Protein AF-A0A8T3QBZ1-F1 (afdb_monomer)

Mean predicted aligned error: 12.85 Å

Sequence (225 aa):
MLVAIVLGLAVVKPWRSASEGQGAGGGGQPTSGLGAAAPIVDPAVPGASRGIDAARELVAAFCLEPSGWRLYATERWSDREVRSWTSIRPIESADGPGDPRIPRFSAASQAVLTLGYCAPIDGVDRPPGATSITIYRRRENAPVTPAADRSWEEIEPERVRPTAGSSPLGGAWAPPAIDPDPARPSVAGSWASGTYVFRIQGVGRESAGFSRWFGVSVEVAPLAP

pLDDT: mean 80.43, std 17.98, range [42.97, 98.62]

Nearest PDB structures (foldseek):
  5n1t-assembly1_M  TM=4.766E-01  e=2.037E-02  Thioalkalivibrio paradoxus ARh 1
  7tyj-assembly1_B  TM=3.654E-01  e=7.321E-01  Homo sapiens
  8kem-assembly1_B  TM=3.991E-01  e=7.972E+00  Bacillus amyloliquefaciens

Foldseek 3Di:
DPPPPVVPPDPPPDPPDDDDDDDDDDDDDDDDDDDDDDPPPDPPDPDPVVVLVVLCVQCCVVCPDDAAKWKWWWAAAPNDTDIDTHHDDFDFDAPAQPGPPAAEDEDEHQFTQKIKIFHGSDDPRQADQAKDKWKKFAAPPDDPDPVPPVRIDTDDFAWPPPPPDDRLRMTMGWAHQDDPDPVFDHDRSGDTFGKMKMWMFGDDDVGRSGITIHMYGYHNDHPDD

Solvent-accessible surface area (backbone atoms only — not comparable to full-atom values): 13864 Å² total; per-residue (Å²): 144,81,77,78,74,79,77,73,78,84,79,86,75,82,81,76,76,82,81,84,83,86,80,86,84,78,90,86,88,82,82,92,79,94,77,93,72,85,75,84,75,70,82,73,70,88,55,75,65,60,59,54,54,52,53,47,57,65,38,46,82,73,46,55,83,72,78,38,44,25,42,34,37,34,30,31,56,94,94,35,82,45,77,48,76,45,81,50,78,60,37,61,76,70,95,48,89,76,38,84,82,47,49,70,42,82,51,73,34,52,25,38,38,28,46,33,36,25,38,21,90,57,70,90,78,28,62,46,88,45,50,50,76,49,39,32,36,55,48,93,85,45,71,93,48,100,82,39,68,80,27,47,42,80,55,85,50,49,65,68,31,56,78,75,66,90,55,49,49,35,36,30,26,34,39,51,95,68,72,94,55,83,86,52,67,61,47,94,75,20,42,49,46,43,47,36,28,43,38,40,33,29,50,58,85,95,22,61,84,46,36,37,28,36,30,38,36,33,41,59,46,76,79,81,132

Structure (mmCIF, N/CA/C/O backbone):
data_AF-A0A8T3QBZ1-F1
#
_entry.id   AF-A0A8T3QBZ1-F1
#
loop_
_atom_site.group_PDB
_atom_site.id
_atom_site.type_symbol
_atom_site.label_atom_id
_atom_site.label_alt_id
_atom_site.label_comp_id
_atom_site.label_asym_id
_atom_site.label_entity_id
_atom_site.label_seq_id
_atom_site.pdbx_PDB_ins_code
_atom_site.Cartn_x
_atom_site.Cartn_y
_atom_site.Cartn_z
_atom_site.occupancy
_atom_site.B_iso_or_equiv
_atom_site.auth_seq_id
_atom_site.auth_comp_id
_atom_site.auth_asym_id
_atom_site.auth_atom_id
_atom_site.pdbx_PDB_model_num
ATOM 1 N N . MET A 1 1 ? -36.737 -35.054 14.714 1.00 50.09 1 MET A N 1
ATOM 2 C CA . MET A 1 1 ? -35.573 -35.777 15.273 1.00 50.09 1 MET A CA 1
ATOM 3 C C . MET A 1 1 ? -34.544 -36.023 14.162 1.00 50.09 1 MET A C 1
ATOM 5 O O . MET A 1 1 ? -34.293 -37.153 13.787 1.00 50.09 1 MET A O 1
ATOM 9 N N . LEU A 1 2 ? -34.011 -34.946 13.568 1.00 47.06 2 LEU A N 1
ATOM 10 C CA . LEU A 1 2 ? -33.079 -35.014 12.424 1.00 47.06 2 LEU A CA 1
ATOM 11 C C . LEU A 1 2 ? -32.037 -33.874 12.459 1.00 47.06 2 LEU A C 1
ATOM 13 O O . LEU A 1 2 ? -31.378 -33.589 11.471 1.00 47.06 2 LEU A O 1
ATOM 17 N N . VAL A 1 3 ? -31.910 -33.209 13.615 1.00 49.56 3 VAL A N 1
ATOM 18 C CA . VAL A 1 3 ? -31.060 -32.021 13.835 1.00 49.56 3 VAL A CA 1
ATOM 19 C C . VAL A 1 3 ? -29.766 -32.384 14.589 1.00 49.56 3 VAL A C 1
ATOM 21 O O . VAL A 1 3 ? -28.825 -31.604 14.626 1.00 49.56 3 VAL A O 1
ATOM 24 N N . ALA A 1 4 ? -29.659 -33.603 15.130 1.00 51.66 4 ALA A N 1
ATOM 25 C CA . ALA A 1 4 ? -28.528 -34.018 15.966 1.00 51.66 4 ALA A CA 1
ATOM 26 C C . ALA A 1 4 ? -27.340 -34.647 15.202 1.00 51.66 4 ALA A C 1
ATOM 28 O O . ALA A 1 4 ? -26.300 -34.883 15.804 1.00 51.66 4 ALA A O 1
ATOM 29 N N . ILE A 1 5 ? -27.459 -34.921 13.896 1.00 53.91 5 ILE A N 1
ATOM 30 C CA . ILE A 1 5 ? -26.442 -35.699 13.154 1.00 53.91 5 ILE A CA 1
ATOM 31 C C . ILE A 1 5 ? -25.363 -34.811 12.501 1.00 53.91 5 ILE A C 1
ATOM 33 O O . ILE A 1 5 ? -24.262 -35.280 12.232 1.00 53.91 5 ILE A O 1
ATOM 37 N N . VAL A 1 6 ? -25.603 -33.507 12.319 1.00 53.03 6 VAL A N 1
ATOM 38 C CA . VAL A 1 6 ? -24.644 -32.618 11.624 1.00 53.03 6 VAL A CA 1
ATOM 39 C C . VAL A 1 6 ? -23.571 -32.028 12.562 1.00 53.03 6 VAL A C 1
ATOM 41 O O . VAL A 1 6 ? -22.531 -31.579 12.092 1.00 53.03 6 VAL A O 1
ATOM 44 N N . LEU A 1 7 ? -23.736 -32.111 13.891 1.00 52.75 7 LEU A N 1
ATOM 45 C CA . LEU A 1 7 ? -22.740 -31.599 14.852 1.00 52.75 7 LEU A CA 1
ATOM 46 C C . LEU A 1 7 ? -21.557 -32.553 15.137 1.00 52.75 7 LEU A C 1
ATOM 48 O O . LEU A 1 7 ? -20.624 -32.167 15.836 1.00 52.75 7 LEU A O 1
ATOM 52 N N . GLY A 1 8 ? -21.566 -33.786 14.617 1.00 50.09 8 GLY A N 1
ATOM 53 C CA . GLY A 1 8 ? -20.597 -34.826 15.001 1.00 50.09 8 GLY A CA 1
ATOM 54 C C . GLY A 1 8 ? -19.299 -34.910 14.186 1.00 50.09 8 GLY A C 1
ATOM 55 O O . GLY A 1 8 ? -18.392 -35.633 14.586 1.00 50.09 8 GLY A O 1
ATOM 56 N N . LEU A 1 9 ? -19.171 -34.210 13.052 1.00 53.06 9 LEU A N 1
ATOM 57 C CA . LEU A 1 9 ? -18.092 -34.472 12.075 1.00 53.06 9 LEU A CA 1
ATOM 58 C C . LEU A 1 9 ? -16.966 -33.420 12.018 1.00 53.06 9 LEU A C 1
ATOM 60 O O . LEU A 1 9 ? -16.136 -33.468 11.116 1.00 53.06 9 LEU A O 1
ATOM 64 N N . ALA A 1 10 ? -16.879 -32.500 12.984 1.00 51.72 10 ALA A N 1
ATOM 65 C CA . ALA A 1 10 ? -15.904 -31.399 12.947 1.00 51.72 10 ALA A CA 1
ATOM 66 C C . ALA A 1 10 ? -14.601 -31.610 13.759 1.00 51.72 10 ALA A C 1
ATOM 68 O O . ALA A 1 10 ? -13.767 -30.708 13.781 1.00 51.72 10 ALA A O 1
ATOM 69 N N . VAL A 1 11 ? -14.382 -32.758 14.422 1.00 56.38 11 VAL A N 1
ATOM 70 C CA . VAL A 1 11 ? -13.281 -32.900 15.416 1.00 56.38 11 VAL A CA 1
ATOM 71 C C . VAL A 1 11 ? -12.111 -33.793 14.973 1.00 56.38 11 VAL A C 1
ATOM 73 O O . VAL A 1 11 ? -11.087 -33.846 15.647 1.00 56.38 11 VAL A O 1
ATOM 76 N N . VAL A 1 12 ? -12.157 -34.439 13.807 1.00 53.53 12 VAL A N 1
ATOM 77 C CA . VAL A 1 12 ? -11.038 -35.296 13.370 1.00 53.53 12 VAL A CA 1
ATOM 78 C C . VAL A 1 12 ? -10.174 -34.566 12.344 1.00 53.53 12 VAL A C 1
ATOM 80 O O . VAL A 1 12 ? -10.247 -34.827 11.148 1.00 53.53 12 VAL A O 1
ATOM 83 N N . LYS A 1 13 ? -9.344 -33.627 12.812 1.00 56.31 13 LYS A N 1
ATOM 84 C CA . LYS A 1 13 ? -8.247 -33.059 12.012 1.00 56.31 13 LYS A CA 1
ATOM 85 C C . LYS A 1 13 ? -6.931 -33.714 12.463 1.00 56.31 13 LYS A C 1
ATOM 87 O O . LYS A 1 13 ? -6.340 -33.253 13.439 1.00 56.31 13 LYS A O 1
ATOM 92 N N . PRO A 1 14 ? -6.485 -34.817 11.827 1.00 61.38 14 PRO A N 1
ATOM 93 C CA . PRO A 1 14 ? -5.268 -35.509 12.225 1.00 61.38 14 PRO A CA 1
ATOM 94 C C . PRO A 1 14 ? -4.058 -34.694 11.768 1.00 61.38 14 PRO A C 1
ATOM 96 O O . PRO A 1 14 ? -3.643 -34.755 10.611 1.00 61.38 14 PRO A O 1
ATOM 99 N N . TRP A 1 15 ? -3.478 -33.926 12.684 1.00 63.44 15 TRP A N 1
ATOM 100 C CA . TRP A 1 15 ? -2.122 -33.422 12.522 1.00 63.44 15 TRP A CA 1
ATOM 101 C C . TRP A 1 15 ? -1.185 -34.631 12.562 1.00 63.44 15 TRP A C 1
ATOM 103 O O . TRP A 1 15 ? -0.843 -35.136 13.628 1.00 63.44 15 TRP A O 1
ATOM 113 N N . ARG A 1 16 ? -0.842 -35.168 11.386 1.00 51.16 16 ARG A N 1
ATOM 114 C CA . ARG A 1 16 ? 0.218 -36.168 11.263 1.00 51.16 16 ARG A CA 1
ATOM 115 C C . ARG A 1 16 ? 1.540 -35.493 11.609 1.00 51.16 16 ARG A C 1
ATOM 117 O O . ARG A 1 16 ? 1.976 -34.586 10.906 1.00 51.16 16 ARG A O 1
ATOM 124 N N . SER A 1 17 ? 2.139 -35.948 12.703 1.00 61.84 17 SER A N 1
ATOM 125 C CA . SER A 1 17 ? 3.497 -35.627 13.115 1.00 61.84 17 SER A CA 1
ATOM 126 C C . SER A 1 17 ? 4.482 -35.908 11.982 1.00 61.84 17 SER A C 1
ATOM 128 O O . SER A 1 17 ? 4.399 -36.939 11.311 1.00 61.84 17 SER A O 1
ATOM 130 N N . ALA A 1 18 ? 5.398 -34.965 11.781 1.00 52.47 18 ALA A N 1
ATOM 131 C CA . ALA A 1 18 ? 6.503 -35.067 10.846 1.00 52.47 18 ALA A CA 1
ATOM 132 C C . ALA A 1 18 ? 7.347 -36.315 11.144 1.00 52.47 18 ALA A C 1
ATOM 134 O O . ALA A 1 18 ? 7.762 -36.543 12.278 1.00 52.47 18 ALA A O 1
ATOM 135 N N . SER A 1 19 ? 7.585 -37.122 10.113 1.00 54.62 19 SER A N 1
ATOM 136 C CA . SER A 1 19 ? 8.533 -38.226 10.151 1.00 54.62 19 SER A CA 1
ATOM 137 C C . SER A 1 19 ? 9.957 -37.679 10.109 1.00 54.62 19 SER A C 1
ATOM 139 O O . SER A 1 19 ? 10.368 -37.047 9.135 1.00 54.62 19 SER A O 1
ATOM 141 N N . GLU A 1 20 ? 10.683 -37.960 11.180 1.00 52.28 20 GLU A N 1
ATOM 142 C CA . GLU A 1 20 ? 12.110 -37.754 11.380 1.00 52.28 20 GLU A CA 1
ATOM 143 C C . GLU A 1 20 ? 12.901 -38.647 10.408 1.00 52.28 20 GLU A C 1
ATOM 145 O O . GLU A 1 20 ? 13.013 -39.859 10.581 1.00 52.28 20 GLU A O 1
ATOM 150 N N . GLY A 1 21 ? 13.388 -38.050 9.318 1.00 52.22 21 GLY A N 1
ATOM 151 C CA . GLY A 1 21 ? 14.247 -38.705 8.334 1.00 52.22 21 GLY A CA 1
ATOM 152 C C . GLY A 1 21 ? 15.707 -38.644 8.764 1.00 52.22 21 GLY A C 1
ATOM 153 O O . GLY A 1 21 ? 16.445 -37.752 8.355 1.00 52.22 21 GLY A O 1
ATOM 154 N N . GLN A 1 22 ? 16.110 -39.599 9.596 1.00 53.03 22 GLN A N 1
ATOM 155 C CA . GLN A 1 22 ? 17.492 -39.855 9.987 1.00 53.03 22 GLN A CA 1
ATOM 156 C C . GLN A 1 22 ? 18.226 -40.544 8.820 1.00 53.03 22 GLN A C 1
ATOM 158 O O . GLN A 1 22 ? 18.006 -41.720 8.542 1.00 53.03 22 GLN A O 1
ATOM 163 N N . GLY A 1 23 ? 19.071 -39.796 8.106 1.00 51.59 23 GLY A N 1
ATOM 164 C CA . GLY A 1 23 ? 19.915 -40.297 7.017 1.00 51.59 23 GLY A CA 1
ATOM 165 C C . GLY A 1 23 ? 21.393 -40.127 7.349 1.00 51.59 23 GLY A C 1
ATOM 166 O O . GLY A 1 23 ? 21.979 -39.090 7.058 1.00 51.59 23 GLY A O 1
ATOM 167 N N . ALA A 1 24 ? 21.977 -41.145 7.979 1.00 51.66 24 ALA A N 1
ATOM 168 C CA . ALA A 1 24 ? 23.414 -41.290 8.174 1.00 51.66 24 ALA A CA 1
ATOM 169 C C . ALA A 1 24 ? 24.030 -42.095 7.012 1.00 51.66 24 ALA A C 1
ATOM 171 O O . ALA A 1 24 ? 23.470 -43.109 6.600 1.00 51.66 24 ALA A O 1
ATOM 172 N N . GLY A 1 25 ? 25.207 -41.675 6.540 1.00 44.22 25 GLY A N 1
ATOM 173 C CA . GLY A 1 25 ? 26.049 -42.405 5.579 1.00 44.22 25 GLY A CA 1
ATOM 174 C C . GLY A 1 25 ? 26.415 -41.543 4.365 1.00 44.22 25 GLY A C 1
ATOM 175 O O . GLY A 1 25 ? 25.559 -40.890 3.792 1.00 44.22 25 GLY A O 1
ATOM 176 N N . GLY A 1 26 ? 27.658 -41.455 3.908 1.00 42.97 26 GLY A N 1
ATOM 177 C CA . GLY A 1 26 ? 28.885 -42.138 4.287 1.00 42.97 26 GLY A CA 1
ATOM 178 C C . GLY A 1 26 ? 30.075 -41.421 3.642 1.00 42.97 26 GLY A C 1
ATOM 179 O O . GLY A 1 26 ? 29.914 -40.581 2.757 1.00 42.97 26 GLY A O 1
ATOM 180 N N . GLY A 1 27 ? 31.266 -41.721 4.155 1.00 50.03 27 GLY A N 1
ATOM 181 C CA . GLY A 1 27 ? 32.520 -41.119 3.725 1.00 50.03 27 GLY A CA 1
ATOM 182 C C . GLY A 1 27 ? 32.916 -41.450 2.285 1.00 50.03 27 GLY A C 1
ATOM 183 O O . GLY A 1 27 ? 32.541 -42.477 1.723 1.00 50.03 27 GLY A O 1
ATOM 184 N N . GLY A 1 28 ? 33.739 -40.567 1.728 1.00 43.47 28 GLY A N 1
ATOM 185 C CA . GLY A 1 28 ? 34.381 -40.735 0.432 1.00 43.47 28 GLY A CA 1
ATOM 186 C C . GLY A 1 28 ? 35.312 -39.563 0.149 1.00 43.47 28 GLY A C 1
ATOM 187 O O . GLY A 1 28 ? 34.914 -38.583 -0.467 1.00 43.47 28 GLY A O 1
ATOM 188 N N . GLN A 1 29 ? 36.547 -39.657 0.636 1.00 49.66 29 GLN A N 1
ATOM 189 C CA . GLN A 1 29 ? 37.648 -38.760 0.295 1.00 49.66 29 GLN A CA 1
ATOM 190 C C . GLN A 1 29 ? 38.458 -39.423 -0.829 1.00 49.66 29 GLN A C 1
ATOM 192 O O . GLN A 1 29 ? 38.843 -40.584 -0.670 1.00 49.66 29 GLN A O 1
ATOM 197 N N . PRO A 1 30 ? 38.754 -38.718 -1.935 1.00 58.50 30 PRO A N 1
ATOM 198 C CA . PRO A 1 30 ? 39.977 -39.023 -2.665 1.00 58.50 30 PRO A CA 1
ATOM 199 C C . PRO A 1 30 ? 40.803 -37.771 -3.007 1.00 58.50 30 PRO A C 1
ATOM 201 O O . PRO A 1 30 ? 40.350 -36.840 -3.662 1.00 58.50 30 PRO A O 1
ATOM 204 N N . THR A 1 31 ? 42.042 -37.819 -2.513 1.00 47.00 31 THR A N 1
ATOM 205 C CA . THR A 1 31 ? 43.325 -37.547 -3.190 1.00 47.00 31 THR A CA 1
ATOM 206 C C . THR A 1 31 ? 43.505 -36.330 -4.105 1.00 47.00 31 THR A C 1
ATOM 208 O O . THR A 1 31 ? 42.913 -36.205 -5.171 1.00 47.00 31 THR A O 1
ATOM 211 N N . SER A 1 32 ? 44.510 -35.544 -3.713 1.00 48.44 32 SER A N 1
ATOM 212 C CA . SER A 1 32 ? 45.235 -34.507 -4.443 1.00 48.44 32 SER A CA 1
ATOM 213 C C . SER A 1 32 ? 45.626 -34.865 -5.882 1.00 48.44 32 SER A C 1
ATOM 215 O O . SER A 1 32 ? 46.244 -35.899 -6.129 1.00 48.44 32 SER A O 1
ATOM 217 N N . GLY A 1 33 ? 45.397 -33.918 -6.794 1.00 50.69 33 GLY A N 1
ATOM 218 C CA . GLY A 1 33 ? 46.068 -33.814 -8.088 1.00 50.69 33 GLY A CA 1
ATOM 219 C C . GLY A 1 33 ? 46.702 -32.430 -8.227 1.00 50.69 33 GLY A C 1
ATOM 220 O O . GLY A 1 33 ? 45.999 -31.427 -8.304 1.00 50.69 33 GLY A O 1
ATOM 221 N N . LEU A 1 34 ? 48.035 -32.382 -8.222 1.00 50.50 34 LEU A N 1
ATOM 222 C CA . LEU A 1 34 ? 48.834 -31.212 -8.583 1.00 50.50 34 LEU A CA 1
ATOM 223 C C . LEU A 1 34 ? 48.837 -31.076 -10.111 1.00 50.50 34 LEU A C 1
ATOM 225 O O . LEU A 1 34 ? 49.303 -31.974 -10.808 1.00 50.50 34 LEU A O 1
ATOM 229 N N . GLY A 1 35 ? 48.339 -29.950 -10.621 1.00 44.03 35 GLY A N 1
ATOM 230 C CA . GLY A 1 35 ? 48.367 -29.599 -12.040 1.00 44.03 35 GLY A CA 1
ATOM 231 C C . GLY A 1 35 ? 48.244 -28.089 -12.208 1.00 44.03 35 GLY A C 1
ATOM 232 O O . GLY A 1 35 ? 47.232 -27.496 -11.854 1.00 44.03 35 GLY A O 1
ATOM 233 N N . ALA A 1 36 ? 49.323 -27.475 -12.681 1.00 53.53 36 ALA A N 1
ATOM 234 C CA . ALA A 1 36 ? 49.530 -26.042 -12.770 1.00 53.53 36 ALA A CA 1
ATOM 235 C C . ALA A 1 36 ? 48.671 -25.357 -13.845 1.00 53.53 36 ALA A C 1
ATOM 237 O O . ALA A 1 36 ? 48.695 -25.752 -15.005 1.00 53.53 36 ALA A O 1
ATOM 238 N N . ALA A 1 37 ? 48.019 -24.263 -13.456 1.00 52.28 37 ALA A N 1
ATOM 239 C CA . ALA A 1 37 ? 47.925 -23.006 -14.199 1.00 52.28 37 ALA A CA 1
ATOM 240 C C . ALA A 1 37 ? 47.319 -21.975 -13.238 1.00 52.28 37 ALA A C 1
ATOM 242 O O . ALA A 1 37 ? 46.218 -22.183 -12.731 1.00 52.28 37 ALA A O 1
ATOM 243 N N . ALA A 1 38 ? 48.035 -20.891 -12.936 1.00 57.22 38 ALA A N 1
ATOM 244 C CA . ALA A 1 38 ? 47.432 -19.775 -12.219 1.00 57.22 38 ALA A CA 1
ATOM 245 C C . ALA A 1 38 ? 46.374 -19.150 -13.144 1.00 57.22 38 ALA A C 1
ATOM 247 O O . ALA A 1 38 ? 46.742 -18.701 -14.234 1.00 57.22 38 ALA A O 1
ATOM 248 N N . PRO A 1 39 ? 45.079 -19.135 -12.779 1.00 53.12 39 PRO A N 1
ATOM 249 C CA . PRO A 1 39 ? 44.113 -18.374 -13.544 1.00 53.12 39 PRO A CA 1
ATOM 250 C C . PRO A 1 39 ? 44.505 -16.901 -13.437 1.00 53.12 39 PRO A C 1
ATOM 252 O O . PRO A 1 39 ? 44.733 -16.385 -12.341 1.00 53.12 39 PRO A O 1
ATOM 255 N N . ILE A 1 40 ? 44.610 -16.232 -14.583 1.00 56.41 40 ILE A N 1
ATOM 256 C CA . ILE A 1 40 ? 44.618 -14.774 -14.641 1.00 56.41 40 ILE A CA 1
ATOM 257 C C . ILE A 1 40 ? 43.276 -14.352 -14.039 1.00 56.41 40 ILE A C 1
ATOM 259 O O . ILE A 1 40 ? 42.226 -14.522 -14.654 1.00 56.41 40 ILE A O 1
ATOM 263 N N . VAL A 1 41 ? 43.306 -13.917 -12.781 1.00 47.66 41 VAL A N 1
ATOM 264 C CA . VAL A 1 41 ? 42.151 -13.336 -12.109 1.00 47.66 41 VAL A CA 1
ATOM 265 C C . VAL A 1 41 ? 41.981 -11.955 -12.718 1.00 47.66 41 VAL A C 1
ATOM 267 O O . VAL A 1 41 ? 42.616 -10.994 -12.282 1.00 47.66 41 VAL A O 1
ATOM 270 N N . ASP A 1 42 ? 41.149 -11.865 -13.753 1.00 52.00 42 ASP A N 1
ATOM 271 C CA . ASP A 1 42 ? 40.528 -10.593 -14.096 1.00 52.00 42 ASP A CA 1
ATOM 272 C C . ASP A 1 42 ? 39.873 -10.053 -12.816 1.00 52.00 42 ASP A C 1
ATOM 274 O O . ASP A 1 42 ? 39.173 -10.811 -12.129 1.00 52.00 42 ASP A O 1
ATOM 278 N N . PRO A 1 43 ? 40.094 -8.782 -12.437 1.00 55.03 43 PRO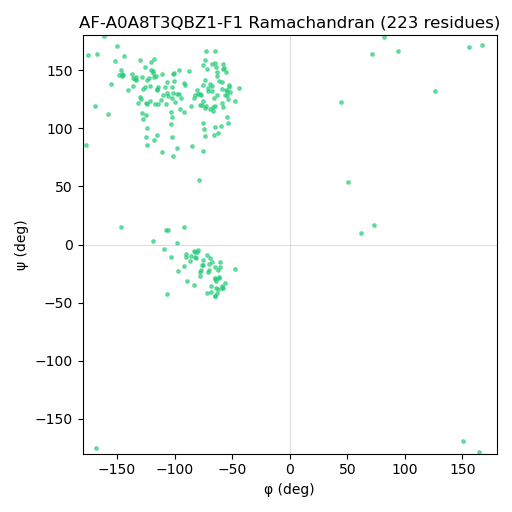 A N 1
ATOM 279 C CA . PRO A 1 43 ? 39.382 -8.184 -11.324 1.00 55.03 43 PRO A CA 1
ATOM 280 C C . PRO A 1 43 ? 37.897 -8.163 -11.684 1.00 55.03 43 PRO A C 1
ATOM 282 O O . PRO A 1 43 ? 37.417 -7.277 -12.390 1.00 55.03 43 PRO A O 1
ATOM 285 N N . ALA A 1 44 ? 37.176 -9.183 -11.219 1.00 51.84 44 ALA A N 1
ATOM 286 C CA . ALA A 1 44 ? 35.737 -9.274 -11.329 1.00 51.84 44 ALA A CA 1
ATOM 287 C C . ALA A 1 44 ? 35.154 -8.003 -10.712 1.00 51.84 44 ALA A C 1
ATOM 289 O O . ALA A 1 44 ? 35.225 -7.787 -9.499 1.00 51.84 44 ALA A O 1
ATOM 290 N N . VAL A 1 45 ? 34.613 -7.145 -11.574 1.00 55.28 45 VAL A N 1
ATOM 291 C CA . VAL A 1 45 ? 33.817 -5.984 -11.188 1.00 55.28 45 VAL A CA 1
ATOM 292 C C . VAL A 1 45 ? 32.800 -6.465 -10.145 1.00 55.28 45 VAL A C 1
ATOM 294 O O . VAL A 1 45 ? 32.078 -7.422 -10.440 1.00 55.28 45 VAL A O 1
ATOM 297 N N . PRO A 1 46 ? 32.740 -5.882 -8.929 1.00 53.00 46 PRO A N 1
ATOM 298 C CA . PRO A 1 46 ? 31.772 -6.277 -7.913 1.00 53.00 46 PRO A CA 1
ATOM 299 C C . PRO A 1 46 ? 30.358 -6.215 -8.497 1.00 53.00 46 PRO A C 1
ATOM 301 O O . PRO A 1 46 ? 29.813 -5.146 -8.762 1.00 53.00 46 PRO A O 1
ATOM 304 N N . GLY A 1 47 ? 29.821 -7.398 -8.789 1.00 46.19 47 GLY A N 1
ATOM 305 C CA . GLY A 1 47 ? 28.674 -7.571 -9.664 1.00 46.19 47 GLY A CA 1
ATOM 306 C C . GLY A 1 47 ? 27.366 -7.132 -9.021 1.00 46.19 47 GLY A C 1
ATOM 307 O O . GLY A 1 47 ? 27.093 -7.430 -7.855 1.00 46.19 47 GLY A O 1
ATOM 308 N N . ALA A 1 48 ? 26.514 -6.512 -9.838 1.00 53.78 48 ALA A N 1
ATOM 309 C CA . ALA A 1 48 ? 25.115 -6.193 -9.547 1.00 53.78 48 ALA A CA 1
ATOM 310 C C . ALA A 1 48 ? 24.312 -7.378 -8.956 1.00 53.78 48 ALA A C 1
ATOM 312 O O . ALA A 1 48 ? 23.315 -7.170 -8.267 1.00 53.78 48 ALA A O 1
ATOM 313 N N . SER A 1 49 ? 24.776 -8.615 -9.155 1.00 53.09 49 SER A N 1
ATOM 314 C CA . SER A 1 49 ? 24.201 -9.845 -8.605 1.00 53.09 49 SER A CA 1
ATOM 315 C C . SER A 1 49 ? 24.112 -9.859 -7.072 1.00 53.09 49 SER A C 1
ATOM 317 O O . SER A 1 49 ? 23.096 -10.299 -6.542 1.00 53.09 49 SER A O 1
ATOM 319 N N . ARG A 1 50 ? 25.093 -9.297 -6.339 1.00 58.31 50 ARG A N 1
ATOM 320 C CA . ARG A 1 50 ? 25.029 -9.242 -4.859 1.00 58.31 50 ARG A CA 1
ATOM 321 C C . ARG A 1 50 ? 23.866 -8.393 -4.342 1.00 58.31 50 ARG A C 1
ATOM 323 O O . ARG A 1 50 ? 23.324 -8.688 -3.281 1.00 58.31 50 ARG A O 1
ATOM 330 N N . GLY A 1 51 ? 23.476 -7.351 -5.078 1.00 61.69 51 GLY A N 1
ATOM 331 C CA . GLY A 1 51 ? 22.360 -6.487 -4.687 1.00 61.69 51 GLY A CA 1
ATOM 332 C C . GLY A 1 51 ? 21.009 -7.200 -4.765 1.00 61.69 51 GLY A C 1
ATOM 333 O O . GLY A 1 51 ? 20.147 -6.984 -3.917 1.00 61.69 51 GLY A O 1
ATOM 334 N N . ILE A 1 52 ? 20.837 -8.091 -5.747 1.00 61.66 52 ILE A N 1
ATOM 335 C CA . ILE A 1 52 ? 19.592 -8.845 -5.943 1.00 61.66 52 ILE A CA 1
ATOM 336 C C . ILE A 1 52 ? 19.420 -9.912 -4.858 1.00 61.66 52 ILE A C 1
ATOM 338 O O . ILE A 1 52 ? 18.318 -10.056 -4.329 1.00 61.66 52 ILE A O 1
ATOM 342 N N . ASP A 1 53 ? 20.489 -10.625 -4.499 1.00 67.31 53 ASP A N 1
ATOM 343 C CA . ASP A 1 53 ? 20.425 -11.665 -3.466 1.00 67.31 53 ASP A CA 1
ATOM 344 C C . ASP A 1 53 ? 20.189 -11.070 -2.072 1.00 67.31 53 ASP A C 1
ATOM 346 O O . ASP A 1 53 ? 19.323 -11.550 -1.345 1.00 67.31 53 ASP A O 1
ATOM 350 N N . ALA A 1 54 ? 20.843 -9.950 -1.745 1.00 67.81 54 ALA A N 1
ATOM 351 C CA . ALA A 1 54 ? 20.590 -9.230 -0.497 1.00 67.81 54 ALA A CA 1
ATOM 352 C C . ALA A 1 54 ? 19.154 -8.677 -0.420 1.00 67.81 54 ALA A C 1
ATOM 354 O O . ALA A 1 54 ? 18.499 -8.782 0.615 1.00 67.81 54 ALA A O 1
ATOM 355 N N . ALA A 1 55 ? 18.622 -8.124 -1.519 1.00 64.06 55 ALA A N 1
ATOM 356 C CA . ALA A 1 55 ? 17.232 -7.666 -1.570 1.00 64.06 55 ALA A CA 1
ATOM 357 C C . ALA A 1 55 ? 16.238 -8.828 -1.413 1.00 64.06 55 ALA A C 1
ATOM 359 O O . ALA A 1 55 ? 15.209 -8.674 -0.756 1.00 64.06 55 ALA A O 1
ATOM 360 N N . ARG A 1 56 ? 16.547 -9.998 -1.986 1.00 68.44 56 ARG A N 1
ATOM 361 C CA . ARG A 1 56 ? 15.746 -11.215 -1.824 1.00 68.44 56 ARG A CA 1
ATOM 362 C C . ARG A 1 56 ? 15.764 -11.701 -0.375 1.00 68.44 56 ARG A C 1
ATOM 364 O O . ARG A 1 56 ? 14.701 -12.005 0.152 1.00 68.44 56 ARG A O 1
ATOM 371 N N . GLU A 1 57 ? 16.922 -11.720 0.278 1.00 71.19 57 GLU A N 1
ATOM 372 C CA . GLU A 1 57 ? 17.065 -12.137 1.679 1.00 71.19 57 GLU A CA 1
ATOM 373 C C . GLU A 1 57 ? 16.340 -11.185 2.646 1.00 71.19 57 GLU A C 1
ATOM 375 O O . GLU A 1 57 ? 15.575 -11.630 3.502 1.00 71.19 57 GLU A O 1
ATOM 380 N N . LEU A 1 58 ? 16.482 -9.868 2.447 1.00 69.12 58 LEU A N 1
ATOM 381 C CA . LEU A 1 58 ? 15.780 -8.845 3.234 1.00 69.12 58 LEU A CA 1
ATOM 382 C C . LEU A 1 58 ? 14.256 -8.974 3.145 1.00 69.12 58 LEU A C 1
ATOM 384 O O . LEU A 1 58 ? 13.542 -8.693 4.109 1.00 69.12 58 LEU A O 1
ATOM 388 N N . VAL A 1 59 ? 13.755 -9.368 1.976 1.00 68.12 59 VAL A N 1
ATOM 389 C CA . VAL A 1 59 ? 12.320 -9.453 1.707 1.00 68.12 59 VAL A CA 1
ATOM 390 C C . VAL A 1 59 ? 11.759 -10.820 2.073 1.00 68.12 59 VAL A C 1
ATOM 392 O O . VAL A 1 59 ? 10.627 -10.863 2.529 1.00 68.12 59 VAL A O 1
ATOM 395 N N . ALA A 1 60 ? 12.515 -11.913 1.964 1.00 70.06 60 ALA A N 1
ATOM 396 C CA . ALA A 1 60 ? 12.053 -13.266 2.292 1.00 70.06 60 ALA A CA 1
ATOM 397 C C . ALA A 1 60 ? 11.530 -13.400 3.735 1.00 70.06 60 ALA A C 1
ATOM 399 O O . ALA A 1 60 ? 10.566 -14.122 3.982 1.00 70.06 60 ALA A O 1
ATOM 400 N N . ALA A 1 61 ? 12.100 -12.654 4.687 1.00 71.12 61 ALA A N 1
ATOM 401 C CA . ALA A 1 61 ? 11.612 -12.635 6.069 1.00 71.12 61 ALA A CA 1
ATOM 402 C C . ALA A 1 61 ? 10.244 -11.935 6.236 1.00 71.12 61 ALA A C 1
ATOM 404 O O . ALA A 1 61 ? 9.543 -12.165 7.222 1.00 71.12 61 ALA A O 1
ATOM 405 N N . PHE A 1 62 ? 9.870 -11.059 5.300 1.00 76.56 62 PHE A N 1
ATOM 406 C CA . PHE A 1 62 ? 8.655 -10.238 5.348 1.00 76.56 62 PHE A CA 1
ATOM 407 C C . PHE A 1 62 ? 7.572 -10.726 4.369 1.00 76.56 62 PHE A C 1
ATOM 409 O O . PHE A 1 62 ? 6.391 -10.821 4.710 1.00 76.56 62 PHE A O 1
ATOM 416 N N . CYS A 1 63 ? 7.984 -11.081 3.159 1.00 82.31 63 CYS A N 1
ATOM 417 C CA . CYS A 1 63 ? 7.179 -11.674 2.108 1.00 82.31 63 CYS A CA 1
ATOM 418 C C . CYS A 1 63 ? 7.393 -13.181 2.118 1.00 82.31 63 CYS A C 1
ATOM 420 O O . CYS A 1 63 ? 8.220 -13.715 1.381 1.00 82.31 63 CYS A O 1
ATOM 422 N N . LEU A 1 64 ? 6.643 -13.837 3.004 1.00 69.88 64 LEU A N 1
ATOM 423 C CA . LEU A 1 64 ? 6.618 -15.288 3.150 1.00 69.88 64 LEU A CA 1
ATOM 424 C C . LEU A 1 64 ? 6.280 -15.977 1.817 1.00 69.88 64 LEU A C 1
ATOM 426 O O . LEU A 1 64 ? 5.497 -15.457 1.013 1.00 69.88 64 LEU A O 1
ATOM 430 N N . GLU A 1 65 ? 6.836 -17.172 1.618 1.00 73.25 65 GLU A N 1
ATOM 431 C CA . GLU A 1 65 ? 6.480 -18.053 0.505 1.00 73.25 65 GLU A CA 1
ATOM 432 C C . GLU A 1 65 ? 5.008 -18.505 0.579 1.00 73.25 65 GLU A C 1
ATOM 434 O O . GLU A 1 65 ? 4.467 -18.655 1.681 1.00 73.25 65 GLU A O 1
ATOM 439 N N . PRO A 1 66 ? 4.336 -18.747 -0.569 1.00 77.19 66 PRO A N 1
ATOM 440 C CA . PRO A 1 66 ? 4.867 -18.745 -1.948 1.00 77.19 66 PRO A CA 1
ATOM 441 C C . PRO A 1 66 ? 5.181 -17.336 -2.482 1.00 77.19 66 PRO A C 1
ATOM 443 O O . PRO A 1 66 ? 4.735 -16.369 -1.892 1.00 77.19 66 PRO A O 1
ATOM 446 N N . SER A 1 67 ? 5.906 -17.141 -3.583 1.00 85.31 67 SER A N 1
ATOM 447 C CA . SER A 1 67 ? 6.045 -15.789 -4.167 1.00 85.31 67 SER A CA 1
ATOM 448 C C . SER A 1 67 ? 4.726 -15.333 -4.819 1.00 85.31 67 SER A C 1
ATOM 450 O O . SER A 1 67 ? 3.910 -16.157 -5.235 1.00 85.31 67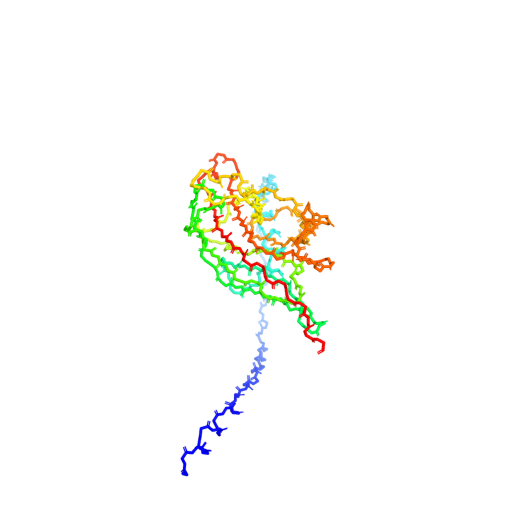 SER A O 1
ATOM 452 N N . GLY A 1 68 ? 4.458 -14.025 -4.864 1.00 93.19 68 GLY A N 1
ATOM 453 C CA . GLY A 1 68 ? 3.272 -13.494 -5.541 1.00 93.19 68 GLY A CA 1
ATOM 454 C C . GLY A 1 68 ? 2.820 -12.133 -5.031 1.00 93.19 68 GLY A C 1
ATOM 455 O O . GLY A 1 68 ? 3.295 -11.647 -4.005 1.00 93.19 68 GLY A O 1
ATOM 456 N N . TRP A 1 69 ? 1.874 -11.534 -5.754 1.00 96.75 69 TRP A N 1
ATOM 457 C CA . TRP A 1 69 ? 1.237 -10.287 -5.348 1.00 96.75 69 TRP A CA 1
ATOM 458 C C . TRP A 1 69 ? 0.348 -10.500 -4.126 1.00 96.75 69 TRP A C 1
ATOM 460 O O . TRP A 1 69 ? -0.653 -11.219 -4.189 1.00 96.75 69 TRP A O 1
ATOM 470 N N . ARG A 1 70 ? 0.701 -9.857 -3.011 1.00 96.88 70 ARG A N 1
ATOM 471 C CA . ARG A 1 70 ? -0.099 -9.866 -1.783 1.00 96.88 70 ARG A CA 1
ATOM 472 C C . ARG A 1 70 ? -0.193 -8.495 -1.153 1.00 96.88 70 ARG A C 1
ATOM 474 O O . ARG A 1 70 ? 0.790 -7.765 -1.119 1.00 96.88 70 ARG A O 1
ATOM 481 N N . LEU A 1 71 ? -1.357 -8.205 -0.593 1.00 96.81 71 LEU A N 1
ATOM 482 C CA . LEU A 1 71 ? -1.544 -7.154 0.393 1.00 96.81 71 LEU A CA 1
ATOM 483 C C . LEU A 1 71 ? -1.038 -7.672 1.741 1.00 96.81 71 LEU A C 1
ATOM 485 O O . LEU A 1 71 ? -1.431 -8.761 2.160 1.00 96.81 71 LEU A O 1
ATOM 489 N N . TYR A 1 72 ? -0.188 -6.895 2.401 1.00 95.94 72 TYR A N 1
ATOM 490 C CA . TYR A 1 72 ? 0.224 -7.122 3.782 1.00 95.94 72 TYR A CA 1
ATOM 491 C C . TYR A 1 72 ? -0.522 -6.155 4.697 1.00 95.94 72 TYR A C 1
ATOM 493 O O . TYR A 1 72 ? -0.566 -4.956 4.409 1.00 95.94 72 TYR A O 1
ATOM 501 N N . ALA A 1 73 ? -1.036 -6.649 5.818 1.00 96.88 73 ALA A N 1
ATOM 502 C CA . ALA A 1 73 ? -1.514 -5.797 6.895 1.00 96.88 73 ALA A CA 1
ATOM 503 C C . ALA A 1 73 ? -1.074 -6.330 8.262 1.00 96.88 73 ALA A C 1
ATOM 505 O O . ALA A 1 73 ? -0.968 -7.539 8.475 1.00 96.88 73 ALA A O 1
ATOM 506 N N . THR A 1 74 ? -0.828 -5.408 9.193 1.00 96.62 74 THR A N 1
ATOM 507 C CA . THR A 1 74 ? -0.773 -5.723 10.626 1.00 96.62 74 THR A CA 1
ATOM 508 C C . THR A 1 74 ? -1.966 -5.048 11.271 1.00 96.62 74 THR A C 1
ATOM 510 O O . THR A 1 74 ? -2.138 -3.839 11.136 1.00 96.62 74 THR A O 1
ATOM 513 N N . GLU A 1 75 ? -2.780 -5.827 11.958 1.00 96.56 75 GLU A N 1
ATOM 514 C CA . GLU A 1 75 ? -4.069 -5.438 12.516 1.00 96.56 75 GLU A CA 1
ATOM 515 C C . GLU A 1 75 ? -4.096 -5.746 14.013 1.00 96.56 75 GLU A C 1
ATOM 517 O O . GLU A 1 75 ? -3.420 -6.673 14.462 1.00 96.56 75 GLU A O 1
ATOM 522 N N . ARG A 1 76 ? -4.884 -5.006 14.794 1.00 96.00 76 ARG A N 1
ATOM 523 C CA . ARG A 1 76 ? -5.099 -5.282 16.217 1.00 96.00 76 ARG A CA 1
ATOM 524 C C . ARG A 1 76 ? -6.498 -5.836 16.447 1.00 96.00 76 ARG A C 1
ATOM 526 O O . ARG A 1 76 ? -7.489 -5.165 16.184 1.00 96.00 76 ARG A O 1
ATOM 533 N N . TRP A 1 77 ? -6.560 -7.036 17.007 1.00 93.56 77 TRP A N 1
ATOM 534 C CA . TRP A 1 77 ? -7.791 -7.740 17.346 1.00 93.56 77 TRP A CA 1
ATOM 535 C C . TRP A 1 77 ? -7.742 -8.197 18.800 1.00 93.56 77 TRP A C 1
ATOM 537 O O . TRP A 1 77 ? -6.932 -9.056 19.148 1.00 93.56 77 TRP A O 1
ATOM 547 N N . SER A 1 78 ? -8.603 -7.632 19.647 1.00 91.06 78 SER A N 1
ATOM 548 C CA . SER A 1 78 ? -8.687 -7.956 21.080 1.00 91.06 78 SER A CA 1
ATOM 549 C C . SER A 1 78 ? -7.310 -7.885 21.753 1.00 91.06 78 SER A C 1
ATOM 551 O O . SER A 1 78 ? -6.833 -8.865 22.325 1.00 91.06 78 SER A O 1
ATOM 553 N N . ASP A 1 79 ? -6.643 -6.738 21.584 1.00 87.19 79 ASP A N 1
ATOM 554 C CA . ASP A 1 79 ? -5.288 -6.435 22.077 1.00 87.19 79 ASP A CA 1
ATOM 555 C C . ASP A 1 79 ? -4.154 -7.319 21.534 1.00 87.19 79 ASP A C 1
ATOM 557 O O . ASP A 1 79 ? -3.013 -7.227 21.988 1.00 87.19 79 ASP A O 1
ATOM 561 N N . ARG A 1 80 ? -4.419 -8.150 20.522 1.00 94.69 80 ARG A N 1
ATOM 562 C CA . ARG A 1 80 ? -3.393 -8.947 19.840 1.00 94.69 80 ARG A CA 1
ATOM 563 C C . ARG A 1 80 ? -3.099 -8.392 18.462 1.00 94.69 80 ARG A C 1
ATOM 565 O O . ARG A 1 80 ? -4.013 -8.037 17.726 1.00 94.69 80 ARG A O 1
ATOM 572 N N . GLU A 1 81 ? -1.825 -8.378 18.093 1.00 95.62 81 GLU A N 1
ATOM 573 C CA . GLU A 1 81 ? -1.418 -8.070 16.726 1.00 95.62 81 GLU A CA 1
ATOM 574 C C . GLU A 1 81 ? -1.514 -9.318 15.849 1.00 95.62 81 GLU A C 1
ATOM 576 O O . GLU A 1 81 ? -0.944 -10.368 16.155 1.00 95.62 81 GLU A O 1
ATOM 581 N N . VAL A 1 82 ? -2.234 -9.190 14.742 1.00 95.44 82 VAL A N 1
ATOM 582 C CA . VAL A 1 82 ? -2.399 -10.216 13.718 1.00 95.44 82 VAL A CA 1
ATOM 583 C C . VAL A 1 82 ? -1.768 -9.696 12.439 1.00 95.44 82 VAL A C 1
ATOM 585 O O . VAL A 1 82 ? -2.001 -8.560 12.036 1.00 95.44 82 VAL A O 1
ATOM 588 N N . ARG A 1 83 ? -0.958 -10.533 11.791 1.00 94.44 83 ARG A N 1
ATOM 589 C CA . ARG A 1 83 ? -0.418 -10.248 10.460 1.00 94.44 83 ARG A CA 1
ATOM 590 C C . ARG A 1 83 ? -1.208 -11.034 9.432 1.00 94.44 83 ARG A C 1
ATOM 592 O O . ARG A 1 83 ? -1.392 -12.240 9.597 1.00 94.44 83 ARG A O 1
ATOM 599 N N . SER A 1 84 ? -1.650 -10.360 8.382 1.00 94.44 84 SER A N 1
ATOM 600 C CA . SER A 1 84 ? -2.400 -10.961 7.289 1.00 94.44 84 SER A CA 1
ATOM 601 C C . SER A 1 84 ? -1.689 -10.729 5.957 1.00 94.44 84 SER A C 1
ATOM 603 O O . SER A 1 84 ? -1.070 -9.690 5.716 1.00 94.44 84 SER A O 1
ATOM 605 N N . TRP A 1 85 ? -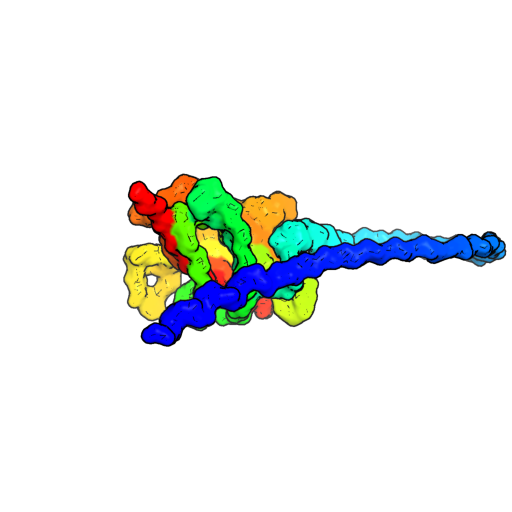1.768 -11.743 5.093 1.00 94.75 85 TRP A N 1
ATOM 606 C CA . TRP A 1 85 ? -1.301 -11.685 3.714 1.00 94.75 85 TRP A CA 1
ATOM 607 C C . TRP A 1 85 ? -2.441 -12.132 2.804 1.00 94.75 85 TRP A C 1
ATOM 609 O O . TRP A 1 85 ? -2.776 -13.316 2.748 1.00 94.75 85 TRP A O 1
ATOM 619 N N . THR A 1 86 ? -3.025 -11.189 2.076 1.00 95.62 86 THR A N 1
ATOM 620 C CA . THR A 1 86 ? -4.142 -11.456 1.163 1.00 95.62 86 THR A CA 1
ATOM 621 C C . THR A 1 86 ? -3.616 -11.487 -0.259 1.00 95.62 86 THR A C 1
ATOM 623 O O . THR A 1 86 ? -2.958 -10.544 -0.687 1.00 95.62 86 THR A O 1
ATOM 626 N N . SER A 1 87 ? -3.884 -12.559 -1.006 1.00 96.31 87 SER A N 1
ATOM 627 C CA . SER A 1 87 ? -3.487 -12.625 -2.419 1.00 96.31 87 SER A CA 1
ATOM 628 C C . SER A 1 87 ? -4.278 -11.609 -3.237 1.00 96.31 87 SER A C 1
ATOM 630 O O . SER A 1 87 ? -5.499 -11.532 -3.114 1.00 96.31 87 SER A O 1
ATOM 632 N N . ILE A 1 88 ? -3.584 -10.843 -4.076 1.00 97.44 88 ILE A N 1
ATOM 633 C CA . ILE A 1 88 ? -4.179 -9.787 -4.897 1.00 97.44 88 ILE A CA 1
ATOM 634 C C . ILE A 1 88 ? -3.731 -9.929 -6.353 1.00 97.44 88 ILE A C 1
ATOM 636 O O . ILE A 1 88 ? -2.702 -10.532 -6.647 1.00 97.44 88 ILE A O 1
ATOM 640 N N . ARG A 1 89 ? -4.490 -9.341 -7.278 1.00 97.88 89 ARG A N 1
ATOM 641 C CA . ARG A 1 89 ? -4.089 -9.178 -8.681 1.00 97.88 89 ARG A CA 1
ATOM 642 C C . ARG A 1 89 ? -4.177 -7.693 -9.033 1.00 97.88 89 ARG A C 1
ATOM 644 O O . ARG A 1 89 ? -5.267 -7.241 -9.372 1.00 97.88 89 ARG A O 1
ATOM 651 N N . PRO A 1 90 ? -3.083 -6.927 -8.898 1.00 98.19 90 PRO A N 1
ATOM 652 C CA . PRO A 1 90 ? -3.080 -5.515 -9.257 1.00 98.19 90 PRO A CA 1
ATOM 653 C C . PRO A 1 90 ? -3.320 -5.340 -10.760 1.00 98.19 90 PRO A C 1
ATOM 655 O O . PRO A 1 90 ? -2.954 -6.214 -11.548 1.00 98.19 90 PRO A O 1
ATOM 658 N N . ILE A 1 91 ? -3.893 -4.208 -11.164 1.00 98.25 91 ILE A N 1
ATOM 659 C CA . ILE A 1 91 ? -4.017 -3.869 -12.590 1.00 98.25 91 ILE A CA 1
ATOM 660 C C . ILE A 1 91 ? -2.762 -3.150 -13.078 1.00 98.25 91 ILE A C 1
ATOM 662 O O . ILE A 1 91 ? -2.104 -2.445 -12.312 1.00 98.25 91 ILE A O 1
ATOM 666 N N . GLU A 1 92 ? -2.426 -3.335 -14.351 1.00 97.88 92 GLU A N 1
ATOM 667 C CA . GLU A 1 92 ? -1.176 -2.826 -14.927 1.00 97.88 92 GLU A CA 1
ATOM 668 C C . GLU A 1 92 ? -1.213 -1.327 -15.241 1.00 97.88 92 GLU A C 1
ATOM 670 O O . GLU A 1 92 ? -0.177 -0.672 -15.302 1.00 97.88 92 GLU A O 1
ATOM 675 N N . SER A 1 93 ? -2.406 -0.771 -15.438 1.00 96.06 93 SER A N 1
ATOM 676 C CA . SER A 1 93 ? -2.608 0.637 -15.757 1.00 96.06 93 SER A CA 1
ATOM 677 C C . SER A 1 93 ? -3.930 1.137 -15.188 1.00 96.06 93 SER A C 1
ATOM 679 O O . SER A 1 93 ? -4.909 0.395 -15.104 1.00 96.06 93 SER A O 1
ATOM 681 N N . ALA A 1 94 ? -3.933 2.402 -14.781 1.00 95.94 94 ALA A N 1
ATOM 682 C CA . ALA A 1 94 ? -5.096 3.125 -14.298 1.00 95.94 94 ALA A CA 1
ATOM 683 C C . ALA A 1 94 ? -4.971 4.591 -14.716 1.00 95.94 94 ALA A C 1
ATOM 685 O O . ALA A 1 94 ? -3.853 5.108 -14.803 1.00 95.94 94 ALA A O 1
ATOM 686 N N . ASP A 1 95 ? -6.101 5.263 -14.922 1.00 94.50 95 ASP A N 1
ATOM 687 C CA . ASP A 1 95 ? -6.114 6.692 -15.274 1.00 94.50 95 ASP A CA 1
ATOM 688 C C . ASP A 1 95 ? -5.810 7.592 -14.058 1.00 94.50 95 ASP A C 1
ATOM 690 O O . ASP A 1 95 ? -5.529 8.779 -14.198 1.00 94.50 95 ASP A O 1
ATOM 694 N N . GLY A 1 96 ? -5.846 7.016 -12.853 1.00 94.44 96 GLY A N 1
ATOM 695 C CA . GLY A 1 96 ? -5.545 7.671 -11.585 1.00 94.44 96 GLY A CA 1
ATOM 696 C C . GLY A 1 96 ? -6.045 6.844 -10.394 1.00 9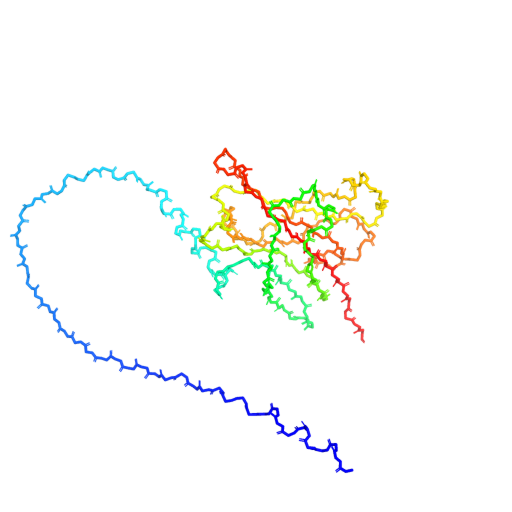4.44 96 GLY A C 1
ATOM 697 O O . GLY A 1 96 ? -6.641 5.781 -10.586 1.00 94.44 96 GLY A O 1
ATOM 698 N N . PRO A 1 97 ? -5.868 7.319 -9.148 1.00 96.06 97 PRO A N 1
ATOM 699 C CA . PRO A 1 97 ? -6.302 6.588 -7.952 1.00 96.06 97 PRO A CA 1
ATOM 700 C C . PRO A 1 97 ? -7.829 6.406 -7.852 1.00 96.06 97 PRO A C 1
ATOM 702 O O . PRO A 1 97 ? -8.311 5.514 -7.156 1.00 96.06 97 PRO A O 1
ATOM 705 N N . GLY A 1 98 ? -8.605 7.219 -8.572 1.00 94.00 98 GLY A N 1
ATOM 706 C CA . GLY A 1 98 ? -10.060 7.097 -8.660 1.00 94.00 98 GLY A CA 1
ATOM 707 C C . GLY A 1 98 ? -10.572 6.043 -9.642 1.00 94.00 98 GLY A C 1
ATOM 708 O O . GLY A 1 98 ? -11.782 5.817 -9.671 1.00 94.00 98 GLY A O 1
ATOM 709 N N . ASP A 1 99 ? -9.699 5.410 -10.432 1.00 95.19 99 ASP A N 1
ATOM 710 C CA . ASP A 1 99 ? -10.105 4.479 -11.485 1.00 95.19 99 ASP A CA 1
ATOM 711 C C . ASP A 1 99 ? -10.916 3.301 -10.900 1.00 95.19 99 ASP A C 1
ATOM 713 O O . ASP A 1 99 ? -10.430 2.580 -10.019 1.00 95.19 99 ASP A O 1
ATOM 717 N N . PRO A 1 100 ? -12.167 3.083 -11.352 1.00 94.62 100 PRO A N 1
ATOM 718 C CA . PRO A 1 100 ? -13.038 2.049 -10.801 1.00 94.62 100 PRO A CA 1
ATOM 719 C C . PRO A 1 100 ? -12.555 0.622 -11.088 1.00 94.62 100 PRO A C 1
ATOM 721 O O . PRO A 1 100 ? -13.040 -0.309 -10.449 1.00 94.62 100 PRO A O 1
ATOM 724 N N . ARG A 1 101 ? -11.614 0.432 -12.022 1.00 96.56 101 ARG A N 1
ATOM 725 C CA . ARG A 1 101 ? -11.017 -0.875 -12.328 1.00 96.56 101 ARG A CA 1
ATOM 726 C C . ARG A 1 101 ? -10.008 -1.317 -11.270 1.00 96.56 101 ARG A C 1
ATOM 728 O O . ARG A 1 101 ? -9.670 -2.499 -11.232 1.00 96.56 101 ARG A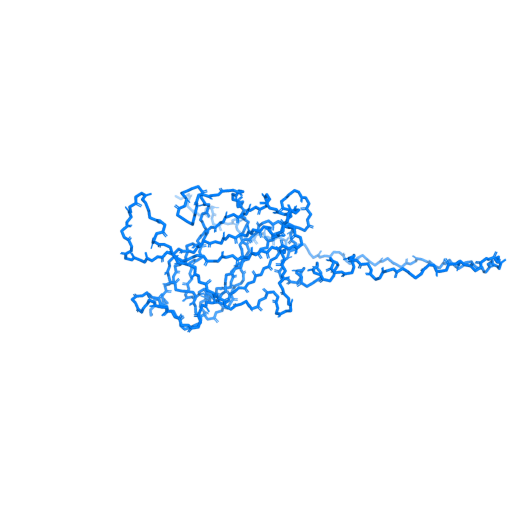 O 1
ATOM 735 N N . ILE A 1 102 ? -9.508 -0.397 -10.436 1.00 98.00 102 ILE A N 1
ATOM 736 C CA . ILE A 1 102 ? -8.538 -0.721 -9.386 1.00 98.00 102 ILE A CA 1
ATOM 737 C C . ILE A 1 102 ? -9.211 -1.651 -8.363 1.00 98.00 102 ILE A C 1
ATOM 739 O O . ILE A 1 102 ? -10.188 -1.246 -7.723 1.00 98.00 102 ILE A O 1
ATOM 743 N N . PRO A 1 103 ? -8.700 -2.880 -8.161 1.00 97.88 103 PRO A N 1
ATOM 744 C CA . PRO A 1 103 ? -9.274 -3.811 -7.199 1.00 97.88 103 PRO A CA 1
ATOM 745 C C . PRO A 1 103 ? -9.074 -3.281 -5.781 1.00 97.88 103 PRO A C 1
ATOM 747 O O . PRO A 1 103 ? -7.986 -2.813 -5.442 1.00 97.88 103 PRO A O 1
ATOM 750 N N . ARG A 1 104 ? -10.114 -3.371 -4.949 1.00 97.62 104 ARG A N 1
ATOM 751 C CA . ARG A 1 104 ? -10.088 -2.917 -3.553 1.00 97.62 104 ARG A CA 1
ATOM 752 C C . ARG A 1 104 ? -10.258 -4.095 -2.607 1.00 97.62 104 ARG A C 1
ATOM 754 O O . ARG A 1 104 ? -11.145 -4.921 -2.803 1.00 97.62 104 ARG A O 1
ATOM 761 N N . PHE A 1 105 ? -9.426 -4.137 -1.578 1.00 97.69 105 PHE A N 1
ATOM 762 C CA . PHE A 1 105 ? -9.437 -5.170 -0.545 1.00 97.69 105 PHE A CA 1
ATOM 763 C C . PHE A 1 105 ? -9.785 -4.536 0.799 1.00 97.69 105 PHE A C 1
ATOM 765 O O . PHE A 1 105 ? -9.403 -3.397 1.043 1.00 97.69 105 PHE A O 1
ATOM 772 N N . SER A 1 106 ? -10.515 -5.241 1.660 1.00 96.94 106 SER A N 1
ATOM 773 C CA . SER A 1 106 ? -10.874 -4.712 2.980 1.00 96.94 106 SER A CA 1
ATOM 774 C C . SER A 1 106 ? -9.825 -5.089 4.029 1.00 96.94 106 SER A C 1
ATOM 776 O O . SER A 1 106 ? -9.353 -6.226 4.049 1.00 96.94 106 SER A O 1
ATOM 778 N N . ALA A 1 107 ? -9.483 -4.125 4.881 1.00 96.12 107 ALA A N 1
ATOM 779 C CA . ALA A 1 107 ? -8.738 -4.284 6.123 1.00 96.12 107 ALA A CA 1
ATOM 780 C C . ALA A 1 107 ? -9.603 -3.697 7.249 1.00 96.12 107 ALA A C 1
ATOM 782 O O . ALA A 1 107 ? -9.526 -2.506 7.563 1.00 96.12 107 ALA A O 1
ATOM 783 N N . ALA A 1 108 ? -10.497 -4.525 7.786 1.00 95.00 108 ALA A N 1
ATOM 784 C CA . ALA A 1 108 ? -11.417 -4.147 8.851 1.00 95.00 108 ALA A CA 1
ATOM 785 C C . ALA A 1 108 ? -10.874 -4.652 10.186 1.00 95.00 108 ALA A C 1
ATOM 787 O O . ALA A 1 108 ? -10.632 -5.845 10.303 1.00 95.00 108 ALA A O 1
ATOM 788 N N . SER A 1 109 ? -10.656 -3.785 11.175 1.00 95.19 109 SER A N 1
ATOM 789 C CA . SER A 1 109 ? -10.068 -4.172 12.467 1.00 95.19 109 SER A CA 1
ATOM 790 C C . SER A 1 109 ? -10.339 -3.128 13.561 1.00 95.19 109 SER A C 1
ATOM 792 O O . SER A 1 109 ? -10.951 -2.094 13.306 1.00 95.19 109 SER A O 1
ATOM 794 N N . GLN A 1 110 ? -9.867 -3.360 14.789 1.00 94.88 110 GLN A N 1
ATOM 795 C CA . GLN A 1 110 ? -9.897 -2.336 15.850 1.00 94.88 110 GLN A CA 1
ATOM 796 C C . GLN A 1 110 ? -8.790 -1.299 15.668 1.00 94.88 110 GLN A C 1
ATOM 798 O O . GLN A 1 110 ? -8.918 -0.164 16.116 1.00 94.88 110 GLN A O 1
ATOM 803 N N . ALA A 1 111 ? -7.694 -1.695 15.021 1.00 95.38 111 ALA A N 1
ATOM 804 C CA . ALA A 1 111 ? -6.667 -0.800 14.514 1.00 95.38 111 ALA A CA 1
ATOM 805 C C . ALA A 1 111 ? -5.946 -1.483 13.351 1.00 95.38 111 ALA A C 1
ATOM 807 O O . ALA A 1 111 ? -5.603 -2.661 13.435 1.00 95.38 111 ALA A O 1
ATOM 808 N N . VAL A 1 112 ? -5.668 -0.741 12.287 1.00 96.88 112 VAL A N 1
ATOM 809 C CA . VAL A 1 112 ? -4.808 -1.183 11.187 1.00 96.88 112 VAL A CA 1
ATOM 810 C C . VAL A 1 112 ? -3.472 -0.484 11.375 1.00 96.88 112 VAL A C 1
ATOM 812 O O . VAL A 1 112 ? -3.356 0.708 11.136 1.00 96.88 112 VAL A O 1
ATOM 815 N N . LEU A 1 113 ? -2.466 -1.198 11.864 1.00 96.19 113 LEU A N 1
ATOM 816 C CA . LEU A 1 113 ? -1.190 -0.626 12.310 1.00 96.19 113 LEU A CA 1
ATOM 817 C C . LEU A 1 113 ? -0.223 -0.403 11.152 1.00 96.19 113 LEU A C 1
ATOM 819 O O . LEU A 1 113 ? 0.545 0.554 11.137 1.00 96.19 113 LEU A O 1
ATOM 823 N N . THR A 1 114 ? -0.253 -1.293 10.164 1.00 97.00 114 THR A N 1
ATOM 824 C CA . THR A 1 114 ? 0.584 -1.170 8.971 1.00 97.00 114 THR A CA 1
ATOM 825 C C . THR A 1 114 ? -0.147 -1.693 7.752 1.00 97.00 114 THR A C 1
ATOM 827 O O . THR A 1 114 ? -0.804 -2.729 7.848 1.00 97.00 114 THR A O 1
ATOM 830 N N . LEU A 1 115 ? 0.083 -1.070 6.602 1.00 97.88 115 LEU A N 1
ATOM 831 C CA . LEU A 1 115 ? -0.316 -1.581 5.294 1.00 97.88 115 LEU A CA 1
ATOM 832 C C . LEU A 1 115 ? 0.918 -1.762 4.423 1.00 97.88 115 LEU A C 1
ATOM 834 O O . LEU A 1 115 ? 1.903 -1.046 4.579 1.00 97.88 115 LEU A O 1
ATOM 838 N N . GLY A 1 116 ? 0.886 -2.718 3.510 1.00 96.31 116 GLY A N 1
ATOM 839 C CA . GLY A 1 116 ? 2.038 -3.030 2.688 1.00 96.31 116 GLY A CA 1
ATOM 840 C C . GLY A 1 116 ? 1.725 -3.943 1.523 1.00 96.31 116 GLY A C 1
ATOM 841 O O . GLY A 1 116 ? 0.581 -4.321 1.294 1.00 96.31 116 GLY A O 1
ATOM 842 N N . TYR A 1 117 ? 2.759 -4.337 0.796 1.00 96.44 117 TYR A N 1
ATOM 843 C CA . TYR A 1 117 ? 2.620 -5.352 -0.236 1.00 96.44 117 TYR A CA 1
ATOM 844 C C . TYR A 1 117 ? 3.842 -6.253 -0.323 1.00 96.44 117 TYR A C 1
ATOM 846 O O . TYR A 1 117 ? 4.940 -5.903 0.115 1.00 96.44 117 TYR A O 1
ATOM 854 N N . CYS A 1 118 ? 3.614 -7.390 -0.962 1.00 95.69 118 CYS A N 1
ATOM 855 C CA . CYS A 1 118 ? 4.620 -8.300 -1.473 1.00 95.69 118 CYS A CA 1
ATOM 856 C C . CYS A 1 118 ? 4.380 -8.511 -2.963 1.00 95.69 118 CYS A C 1
ATOM 858 O O . CYS A 1 118 ? 3.230 -8.574 -3.397 1.00 95.69 118 CYS A O 1
ATOM 860 N N . ALA A 1 119 ? 5.453 -8.589 -3.736 1.00 95.44 119 ALA A N 1
ATOM 861 C CA . ALA A 1 119 ? 5.437 -8.825 -5.171 1.00 95.44 119 ALA A CA 1
ATOM 862 C C . ALA A 1 119 ? 6.166 -10.139 -5.504 1.00 95.44 119 ALA A C 1
ATOM 864 O O . ALA A 1 119 ? 6.960 -10.629 -4.693 1.00 95.44 119 ALA A O 1
ATOM 865 N N . PRO A 1 120 ? 5.917 -10.742 -6.680 1.00 94.06 120 PRO A N 1
ATOM 866 C CA . PRO A 1 120 ? 6.666 -11.919 -7.102 1.00 94.06 120 PRO A CA 1
ATOM 867 C C . PRO A 1 120 ? 8.156 -11.592 -7.287 1.00 94.06 120 PRO A C 1
ATOM 869 O O . PRO A 1 120 ? 8.526 -10.496 -7.709 1.00 94.06 120 PRO A O 1
ATOM 872 N N . ILE A 1 121 ? 9.015 -12.561 -6.960 1.00 90.38 121 ILE A N 1
ATOM 873 C CA . ILE A 1 121 ? 10.482 -12.441 -7.052 1.00 90.38 121 ILE A CA 1
ATOM 874 C C . ILE A 1 121 ? 11.015 -12.705 -8.468 1.00 90.38 121 ILE A C 1
ATOM 876 O O . ILE A 1 121 ? 12.196 -12.480 -8.751 1.00 90.38 121 ILE A O 1
ATOM 880 N N . ASP A 1 122 ? 10.158 -13.207 -9.348 1.00 89.50 122 ASP A N 1
ATOM 881 C CA . ASP A 1 122 ? 10.436 -13.664 -10.701 1.00 89.50 122 ASP A CA 1
ATOM 882 C C . ASP A 1 122 ? 9.209 -13.482 -11.615 1.00 89.50 122 ASP A C 1
ATOM 884 O O . ASP A 1 122 ? 8.120 -13.107 -11.181 1.00 89.50 122 ASP A O 1
ATOM 888 N N . GLY A 1 123 ? 9.418 -13.696 -12.915 1.00 92.56 123 GLY A N 1
ATOM 889 C CA . GLY A 1 123 ? 8.379 -13.569 -13.934 1.00 92.56 123 GLY A CA 1
ATOM 890 C C . GLY A 1 123 ? 8.119 -12.138 -14.415 1.00 92.56 123 GLY A C 1
ATOM 891 O O . GLY A 1 123 ? 8.736 -11.172 -13.974 1.00 92.56 123 GLY A O 1
ATOM 892 N N . VAL A 1 124 ? 7.185 -12.029 -15.360 1.00 92.31 124 VAL A N 1
ATOM 893 C CA . VAL A 1 124 ? 6.750 -10.772 -16.005 1.00 92.31 124 VAL A CA 1
ATOM 894 C C . VAL A 1 124 ? 6.145 -9.774 -15.013 1.00 92.31 124 VAL A C 1
ATOM 896 O O . VAL A 1 124 ? 6.261 -8.567 -15.191 1.00 92.31 124 VAL A O 1
ATOM 899 N N . ASP A 1 125 ? 5.543 -10.278 -13.940 1.00 94.38 125 ASP A N 1
ATOM 900 C CA . ASP A 1 125 ? 4.922 -9.464 -12.899 1.00 94.38 125 ASP A CA 1
ATOM 901 C C . ASP A 1 125 ? 5.908 -8.941 -11.848 1.00 94.38 125 ASP A C 1
ATOM 903 O O . ASP A 1 125 ? 5.507 -8.176 -10.964 1.00 94.38 125 ASP A O 1
ATOM 907 N N . ARG A 1 126 ? 7.182 -9.351 -11.915 1.00 94.56 126 ARG A N 1
ATOM 908 C CA . ARG A 1 126 ? 8.226 -8.894 -10.999 1.00 94.56 126 ARG A CA 1
ATOM 909 C C . ARG A 1 126 ? 8.479 -7.397 -11.209 1.00 94.56 126 ARG A C 1
ATOM 911 O O . ARG A 1 126 ? 8.827 -6.994 -12.320 1.00 94.56 126 ARG A O 1
ATOM 918 N N . PRO A 1 127 ? 8.411 -6.577 -10.148 1.00 94.62 127 PRO A N 1
ATOM 919 C CA . PRO A 1 127 ? 8.807 -5.183 -10.245 1.00 94.62 127 PRO A CA 1
ATOM 920 C C . PRO A 1 127 ? 10.290 -5.038 -10.631 1.00 94.62 127 PRO A C 1
ATOM 922 O O . PRO A 1 127 ? 11.133 -5.804 -10.143 1.00 94.62 127 PRO A O 1
ATOM 925 N N . PRO A 1 128 ? 10.637 -4.066 -11.493 1.00 93.75 128 PRO A N 1
ATOM 926 C CA . PRO A 1 128 ? 12.024 -3.805 -11.857 1.00 93.75 128 PRO A CA 1
ATOM 927 C C . PRO A 1 128 ? 12.839 -3.325 -10.647 1.00 93.75 128 PRO A C 1
ATOM 929 O O . PRO A 1 128 ? 12.289 -2.971 -9.609 1.00 93.75 128 PRO A O 1
ATOM 932 N N . GLY A 1 129 ? 14.172 -3.305 -10.763 1.00 87.44 129 GLY A N 1
ATOM 933 C CA . GLY A 1 129 ? 15.050 -2.935 -9.642 1.00 87.44 129 GLY A CA 1
ATOM 934 C C . GLY A 1 129 ? 14.799 -1.523 -9.096 1.00 87.44 129 GLY A C 1
ATOM 935 O O . GLY A 1 129 ? 14.845 -1.313 -7.887 1.00 87.44 129 GLY A O 1
ATOM 936 N N . ALA A 1 130 ? 14.494 -0.570 -9.980 1.00 89.31 130 ALA A N 1
ATOM 937 C CA . ALA A 1 130 ? 14.144 0.795 -9.614 1.00 89.31 130 ALA A CA 1
ATOM 938 C C . ALA A 1 130 ? 12.625 0.987 -9.700 1.00 89.31 130 ALA A C 1
ATOM 940 O O . ALA A 1 130 ? 12.060 1.031 -10.793 1.00 89.31 130 ALA A O 1
ATOM 941 N N . THR A 1 131 ? 11.966 1.133 -8.551 1.00 92.88 131 THR A N 1
ATOM 942 C CA . THR A 1 131 ? 10.531 1.438 -8.472 1.00 92.88 131 THR A CA 1
ATOM 943 C C . THR A 1 131 ? 10.245 2.534 -7.461 1.00 92.88 131 THR A C 1
ATOM 945 O O . THR A 1 131 ? 10.829 2.543 -6.376 1.00 92.88 131 THR A O 1
ATOM 948 N N . SER A 1 132 ? 9.291 3.401 -7.778 1.00 93.75 132 SER A N 1
ATOM 949 C CA . SER A 1 132 ? 8.643 4.291 -6.824 1.00 93.75 132 SER A CA 1
ATOM 950 C C . SER A 1 132 ? 7.331 3.676 -6.349 1.00 93.75 132 SER A C 1
ATOM 952 O O . SER A 1 132 ? 6.679 2.906 -7.063 1.00 93.75 132 SER A O 1
ATOM 954 N N . ILE A 1 133 ? 6.960 4.007 -5.115 1.00 95.25 133 ILE A N 1
ATOM 955 C CA . ILE A 1 133 ? 5.678 3.634 -4.529 1.00 95.25 133 ILE A CA 1
ATOM 956 C C . ILE A 1 133 ? 5.023 4.922 -4.068 1.00 95.25 133 ILE A C 1
ATOM 958 O O . ILE A 1 133 ? 5.593 5.634 -3.245 1.00 95.25 133 ILE A O 1
ATOM 962 N N . THR A 1 134 ? 3.837 5.187 -4.594 1.00 96.62 134 THR A N 1
ATOM 963 C CA . THR A 1 134 ? 3.003 6.318 -4.203 1.00 96.62 134 THR A CA 1
ATOM 964 C C . THR A 1 134 ? 1.738 5.783 -3.556 1.00 96.62 134 THR A C 1
ATOM 966 O O . THR A 1 134 ? 1.135 4.828 -4.056 1.00 96.62 134 THR A O 1
ATOM 969 N N . ILE A 1 135 ? 1.338 6.384 -2.438 1.00 97.25 135 ILE A N 1
ATOM 970 C CA . ILE A 1 135 ? 0.127 6.007 -1.716 1.00 97.25 135 ILE A CA 1
ATOM 971 C C . ILE A 1 135 ? -0.812 7.201 -1.746 1.00 97.25 135 ILE A C 1
ATOM 973 O O . ILE A 1 135 ? -0.480 8.289 -1.287 1.00 97.25 135 ILE A O 1
ATOM 977 N N . TYR A 1 136 ? -1.993 6.979 -2.304 1.00 96.94 136 TYR A N 1
ATOM 978 C CA . TYR A 1 136 ? -3.061 7.957 -2.357 1.00 96.94 136 TYR A CA 1
ATOM 979 C C . TYR A 1 136 ? -4.093 7.655 -1.288 1.00 96.94 136 TYR A C 1
ATOM 981 O O . TYR A 1 136 ? -4.396 6.496 -1.002 1.00 96.94 136 TYR A O 1
ATOM 989 N N . ARG A 1 137 ? -4.696 8.707 -0.758 1.00 95.12 137 ARG A N 1
ATOM 990 C CA . ARG A 1 137 ? -5.808 8.651 0.176 1.00 95.12 137 ARG A CA 1
ATOM 991 C C . ARG A 1 137 ? -6.997 9.403 -0.400 1.00 95.12 137 ARG A C 1
ATOM 993 O O . ARG A 1 137 ? -6.844 10.506 -0.921 1.00 95.12 137 ARG A O 1
ATOM 1000 N N . ARG A 1 138 ? -8.194 8.827 -0.291 1.00 93.38 138 ARG A N 1
ATOM 1001 C CA . ARG A 1 138 ? -9.433 9.521 -0.655 1.00 93.38 138 ARG A CA 1
ATOM 1002 C C . ARG A 1 138 ? -9.807 10.539 0.426 1.00 93.38 138 ARG A C 1
ATOM 1004 O O . ARG A 1 138 ? -9.732 10.239 1.619 1.00 93.38 138 ARG A O 1
ATOM 1011 N N . ARG A 1 139 ? -10.237 11.728 0.012 1.00 90.12 139 ARG A N 1
ATOM 1012 C CA . ARG A 1 139 ? -10.826 12.761 0.878 1.00 90.12 139 ARG A CA 1
ATOM 1013 C C . ARG A 1 139 ? -12.304 12.447 1.106 1.00 90.12 139 ARG A C 1
ATOM 1015 O O . ARG A 1 139 ? -13.029 12.255 0.132 1.00 90.12 139 ARG A O 1
ATOM 1022 N N . GLU A 1 140 ? -12.760 12.413 2.359 1.00 79.25 140 GLU A N 1
ATOM 1023 C CA . GLU A 1 140 ? -14.147 12.034 2.694 1.00 79.25 140 GLU A CA 1
ATOM 1024 C C . GLU A 1 140 ? -15.194 13.020 2.160 1.00 79.25 140 GLU A C 1
ATOM 1026 O O . GLU A 1 140 ? -16.285 12.612 1.774 1.00 79.25 140 GLU A O 1
ATOM 1031 N N . ASN A 1 141 ? -14.834 14.300 2.035 1.00 76.00 141 ASN A N 1
ATOM 1032 C CA . ASN A 1 141 ? -15.760 15.370 1.648 1.00 76.00 141 ASN A CA 1
ATOM 1033 C C . ASN A 1 141 ? -15.568 15.874 0.212 1.00 76.00 141 ASN A C 1
ATOM 1035 O O . ASN A 1 141 ? -16.088 16.927 -0.160 1.00 76.00 141 ASN A O 1
ATOM 1039 N N . ALA A 1 142 ? -14.793 15.165 -0.609 1.00 73.69 142 ALA A N 1
ATOM 1040 C CA . ALA A 1 142 ? -14.622 15.569 -1.994 1.00 73.69 142 ALA A CA 1
ATOM 1041 C C . ALA A 1 142 ? -15.864 15.188 -2.821 1.00 73.69 142 ALA A C 1
ATOM 1043 O O . ALA A 1 142 ? -16.265 14.019 -2.809 1.00 73.69 142 ALA A O 1
ATOM 1044 N N . PRO A 1 143 ? -16.458 16.130 -3.578 1.00 69.56 143 PRO A N 1
ATOM 1045 C CA . PRO A 1 143 ? -17.549 15.821 -4.489 1.00 69.56 143 PRO A CA 1
ATOM 1046 C C . PRO A 1 143 ? -17.144 14.702 -5.449 1.00 69.56 143 PRO A C 1
ATOM 1048 O O . PRO A 1 143 ? -16.077 14.759 -6.064 1.00 69.56 143 PRO A O 1
ATOM 1051 N N . VAL A 1 144 ? -18.007 13.697 -5.606 1.00 65.06 144 VAL A N 1
ATOM 1052 C CA . VAL A 1 144 ? -17.831 12.646 -6.614 1.00 65.06 144 VAL A CA 1
ATOM 1053 C C . VAL A 1 144 ? -18.196 13.235 -7.974 1.00 65.06 144 VAL A C 1
ATOM 1055 O O . VAL A 1 144 ? -19.316 13.083 -8.452 1.00 65.06 144 VAL A O 1
ATOM 1058 N N . THR A 1 145 ? -17.276 13.981 -8.581 1.00 61.16 145 THR A N 1
ATOM 1059 C CA . THR A 1 145 ? -17.429 14.462 -9.957 1.00 61.16 145 THR A CA 1
ATOM 1060 C C . THR A 1 145 ? -16.611 13.589 -10.914 1.00 61.16 145 THR A C 1
ATOM 1062 O O . THR A 1 145 ? -15.550 13.101 -10.550 1.00 61.16 145 THR A O 1
ATOM 1065 N N . PRO A 1 146 ? -17.040 13.375 -12.166 1.00 55.00 146 PRO A N 1
ATOM 1066 C CA . PRO A 1 146 ? -16.253 12.611 -13.143 1.00 55.00 146 PRO A CA 1
ATOM 1067 C C . PRO A 1 146 ? -14.870 13.213 -13.462 1.00 55.00 146 PRO A C 1
ATOM 1069 O O . PRO A 1 146 ? -14.014 12.524 -14.001 1.00 55.00 146 PRO A O 1
ATOM 1072 N N . ALA A 1 147 ? -14.629 14.479 -13.099 1.00 56.31 147 ALA A N 1
ATOM 1073 C CA . ALA A 1 147 ? -13.334 15.158 -13.208 1.00 56.31 147 ALA A CA 1
ATOM 1074 C C . ALA A 1 147 ? -12.467 15.042 -11.924 1.00 56.31 147 ALA A C 1
ATOM 1076 O O . ALA A 1 147 ? -11.528 15.819 -11.738 1.00 56.31 147 ALA A O 1
ATOM 1077 N N . ALA A 1 148 ? -12.810 14.130 -11.001 1.00 55.12 148 ALA A N 1
ATOM 1078 C CA . ALA A 1 148 ? -12.338 14.081 -9.610 1.00 55.12 148 ALA A CA 1
ATOM 1079 C C . ALA A 1 148 ? -10.931 13.503 -9.384 1.00 55.12 148 ALA A C 1
ATOM 1081 O O . ALA A 1 148 ? -10.725 12.659 -8.511 1.00 55.12 148 ALA A O 1
ATOM 1082 N N . ASP A 1 149 ? -9.924 14.054 -10.053 1.00 66.62 149 ASP A N 1
ATOM 1083 C CA . ASP A 1 149 ? -8.542 13.866 -9.592 1.00 66.62 149 ASP A CA 1
ATOM 1084 C C . ASP A 1 149 ? -8.329 14.533 -8.209 1.00 66.62 149 ASP A C 1
ATOM 1086 O O . ASP A 1 149 ? -7.618 14.040 -7.340 1.00 66.62 149 ASP A O 1
ATOM 1090 N N . ARG A 1 150 ? -9.088 15.601 -7.909 1.00 77.69 150 ARG A N 1
ATOM 1091 C CA . ARG A 1 150 ? -9.011 16.342 -6.630 1.00 77.69 150 ARG A CA 1
ATOM 1092 C C . ARG A 1 150 ? -9.587 15.618 -5.407 1.00 77.69 150 ARG A C 1
ATOM 1094 O O . ARG A 1 150 ? -9.445 16.132 -4.294 1.00 77.69 150 ARG A O 1
ATOM 1101 N N . SER A 1 151 ? -10.272 14.483 -5.580 1.00 88.75 151 SER A N 1
ATOM 1102 C CA . SER A 1 151 ? -10.775 13.699 -4.440 1.00 88.75 151 SER A CA 1
ATOM 1103 C C . SER A 1 151 ? -9.708 12.830 -3.787 1.00 88.75 151 SER A C 1
ATOM 1105 O O . SER A 1 151 ? -9.986 12.185 -2.777 1.00 88.75 151 SER A O 1
ATOM 1107 N N . TRP A 1 152 ? -8.515 12.800 -4.370 1.00 92.69 152 TRP A N 1
ATOM 1108 C CA .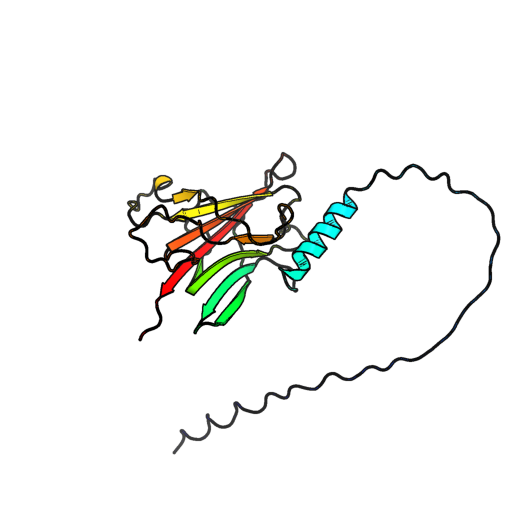 TRP A 1 152 ? -7.387 12.023 -3.901 1.00 92.69 152 TRP A CA 1
ATOM 1109 C C . TRP A 1 152 ? -6.237 12.947 -3.544 1.00 92.69 152 TRP A C 1
ATOM 1111 O O . TRP A 1 152 ? -6.053 14.007 -4.139 1.00 92.69 152 TRP A O 1
ATOM 1121 N N . GLU A 1 153 ? -5.471 12.543 -2.547 1.00 93.56 153 GLU A N 1
ATOM 1122 C CA . GLU A 1 153 ? -4.230 13.204 -2.181 1.00 93.56 153 GLU A CA 1
ATOM 1123 C C . GLU A 1 153 ? -3.141 12.166 -1.984 1.00 93.56 153 GLU A C 1
ATOM 1125 O O . GLU A 1 153 ? -3.397 11.075 -1.474 1.00 93.56 153 GLU A O 1
ATOM 1130 N N . GLU A 1 154 ? -1.937 12.500 -2.423 1.00 94.94 154 GLU A N 1
ATOM 1131 C CA . GLU A 1 154 ? -0.751 11.725 -2.103 1.00 94.94 154 GLU A CA 1
ATOM 1132 C C . GLU A 1 154 ? -0.410 11.926 -0.628 1.00 94.94 154 GLU A C 1
ATOM 1134 O O . GLU A 1 154 ? -0.463 13.042 -0.108 1.00 94.94 154 GLU A O 1
ATOM 1139 N N . ILE A 1 155 ? -0.110 10.827 0.051 1.00 95.19 155 ILE A N 1
ATOM 1140 C CA . ILE A 1 155 ? 0.346 10.827 1.434 1.00 95.19 155 ILE A CA 1
ATOM 1141 C C . ILE A 1 155 ? 1.740 10.213 1.497 1.00 95.19 155 ILE A C 1
ATOM 1143 O O . ILE A 1 155 ? 2.072 9.305 0.733 1.00 95.1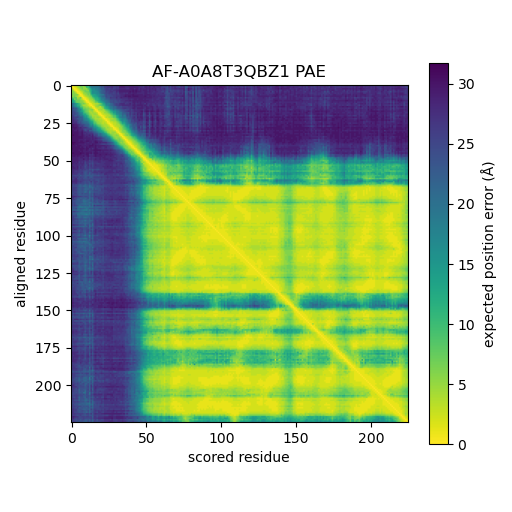9 155 ILE A O 1
ATOM 1147 N N . GLU A 1 156 ? 2.536 10.680 2.452 1.00 92.88 156 GLU A N 1
ATOM 1148 C CA . GLU A 1 156 ? 3.897 10.203 2.695 1.00 92.88 156 GLU A CA 1
ATOM 1149 C C . GLU A 1 156 ? 3.945 9.433 4.022 1.00 92.88 156 GLU A C 1
ATOM 1151 O O . GLU A 1 156 ? 4.307 9.988 5.061 1.00 92.88 156 GLU A O 1
ATOM 1156 N N . PRO A 1 157 ? 3.512 8.161 4.044 1.00 90.88 157 PRO A N 1
ATOM 1157 C CA . PRO A 1 157 ? 3.573 7.365 5.256 1.00 90.88 157 PRO A CA 1
ATOM 1158 C C . PRO A 1 157 ? 5.006 6.904 5.544 1.00 90.88 157 PRO A C 1
ATOM 1160 O O . PRO A 1 157 ? 5.830 6.723 4.642 1.00 90.88 157 PRO A O 1
ATOM 1163 N N . GLU A 1 158 ? 5.294 6.642 6.816 1.00 92.31 158 GLU A N 1
ATOM 1164 C CA . GLU A 1 158 ? 6.602 6.152 7.238 1.00 92.31 158 GLU A CA 1
ATOM 1165 C C . GLU A 1 158 ? 6.762 4.672 6.874 1.00 92.31 158 GLU A C 1
ATOM 1167 O O . GLU A 1 158 ? 5.974 3.816 7.287 1.00 92.31 158 GLU A O 1
ATOM 1172 N N . ARG A 1 159 ? 7.804 4.337 6.107 1.00 92.50 159 ARG A N 1
ATOM 1173 C CA . ARG A 1 159 ? 8.142 2.939 5.823 1.00 92.50 159 ARG A CA 1
ATOM 1174 C C . ARG A 1 159 ? 8.735 2.290 7.073 1.00 92.50 159 ARG A C 1
ATOM 1176 O O . ARG A 1 159 ? 9.825 2.646 7.501 1.00 92.50 159 ARG A O 1
ATOM 1183 N N . VAL A 1 160 ? 8.076 1.251 7.576 1.00 92.44 160 VAL A N 1
ATOM 1184 C CA . VAL A 1 160 ? 8.547 0.466 8.728 1.00 92.44 160 VAL A CA 1
ATOM 1185 C C . VAL A 1 160 ? 9.278 -0.814 8.322 1.00 92.44 160 VAL A C 1
ATOM 1187 O O . VAL A 1 160 ? 10.064 -1.351 9.106 1.00 92.44 160 VAL A O 1
ATOM 1190 N N . ARG A 1 161 ? 9.035 -1.331 7.105 1.00 88.94 161 ARG A N 1
ATOM 1191 C CA . ARG A 1 161 ? 9.727 -2.513 6.559 1.00 88.94 161 ARG A CA 1
ATOM 1192 C C . ARG A 1 161 ? 9.947 -2.435 5.034 1.00 88.94 161 ARG A C 1
ATOM 1194 O O . ARG A 1 161 ? 9.073 -1.939 4.320 1.00 88.94 161 ARG A O 1
ATOM 1201 N N . PRO A 1 162 ? 11.062 -2.996 4.523 1.00 84.75 162 PRO A N 1
ATOM 1202 C CA . PRO A 1 162 ? 12.312 -3.167 5.270 1.00 84.75 162 PRO A CA 1
ATOM 1203 C C . PRO A 1 162 ? 12.806 -1.794 5.765 1.00 84.75 162 PRO A C 1
ATOM 1205 O O . PRO A 1 162 ? 12.500 -0.771 5.160 1.00 84.75 162 PRO A O 1
ATOM 1208 N N . THR A 1 163 ? 13.523 -1.760 6.889 1.00 80.06 163 THR A N 1
ATOM 1209 C CA . THR A 1 163 ? 14.070 -0.504 7.444 1.00 80.06 163 THR A CA 1
ATOM 1210 C C . THR A 1 163 ? 15.313 -0.029 6.691 1.00 80.06 163 THR A C 1
ATOM 1212 O O . THR A 1 163 ? 15.647 1.150 6.736 1.00 80.06 163 THR A O 1
ATOM 1215 N N . ALA A 1 164 ? 16.000 -0.939 5.996 1.00 75.56 164 ALA A N 1
ATOM 1216 C CA . ALA A 1 164 ? 17.172 -0.642 5.188 1.00 75.56 164 ALA A CA 1
ATOM 1217 C C . ALA A 1 164 ? 16.803 -0.632 3.698 1.00 75.56 164 ALA A C 1
ATOM 1219 O O . ALA A 1 164 ? 16.480 -1.674 3.129 1.00 75.56 164 ALA A O 1
ATOM 1220 N N . GLY A 1 165 ? 16.894 0.547 3.078 1.00 73.75 165 GLY A N 1
ATOM 1221 C CA . GLY A 1 165 ? 16.696 0.740 1.640 1.00 73.75 165 GLY A CA 1
ATOM 1222 C C . GLY A 1 165 ? 15.247 0.596 1.159 1.00 73.75 165 GLY A C 1
ATOM 1223 O O . GLY A 1 165 ? 14.369 0.066 1.840 1.00 73.75 165 GLY A O 1
ATOM 1224 N N . SER A 1 166 ? 14.982 1.085 -0.053 1.00 78.38 166 SER A N 1
ATOM 1225 C CA . SER A 1 166 ? 13.751 0.765 -0.770 1.00 78.38 166 SER A CA 1
ATOM 1226 C C . SER A 1 166 ? 13.893 -0.615 -1.411 1.00 78.38 166 SER A C 1
ATOM 1228 O O . SER A 1 166 ? 14.873 -0.896 -2.098 1.00 78.38 166 SER A O 1
ATOM 1230 N N . SER A 1 167 ? 12.909 -1.486 -1.191 1.00 87.06 167 SER A N 1
ATOM 1231 C CA . SER A 1 167 ? 12.812 -2.750 -1.918 1.00 87.06 167 SER A CA 1
ATOM 1232 C C . SER A 1 167 ? 11.678 -2.673 -2.939 1.00 87.06 167 SER A C 1
ATOM 1234 O O . SER A 1 167 ? 10.562 -2.303 -2.561 1.00 87.06 167 SER A O 1
ATOM 1236 N N . PRO A 1 168 ? 11.923 -3.040 -4.209 1.00 87.94 168 PRO A N 1
ATOM 1237 C CA . PRO A 1 168 ? 10.868 -3.107 -5.214 1.00 87.94 168 PRO A CA 1
ATOM 1238 C C . PRO A 1 168 ? 9.917 -4.288 -4.971 1.00 87.94 168 PRO A C 1
ATOM 1240 O O . PRO A 1 168 ? 8.754 -4.251 -5.373 1.00 87.94 168 PRO A O 1
ATOM 1243 N N . LEU A 1 169 ? 10.389 -5.325 -4.269 1.00 92.06 169 LEU A N 1
ATOM 1244 C CA . LEU A 1 169 ? 9.654 -6.571 -4.037 1.00 92.06 169 LEU A CA 1
ATOM 1245 C C . LEU A 1 169 ? 8.634 -6.479 -2.896 1.00 92.06 169 LEU A C 1
ATOM 1247 O O . LEU A 1 169 ? 7.811 -7.379 -2.744 1.00 92.06 169 LEU A O 1
ATOM 1251 N N . GLY A 1 170 ? 8.673 -5.419 -2.091 1.00 92.69 170 GLY A N 1
ATOM 1252 C CA . GLY A 1 170 ? 7.702 -5.234 -1.025 1.00 92.69 170 GLY A CA 1
ATOM 1253 C C . GLY A 1 170 ? 8.066 -4.156 -0.020 1.00 92.69 170 GLY A C 1
ATOM 1254 O O . GLY A 1 170 ? 9.168 -3.601 0.008 1.00 92.69 170 GLY A O 1
ATOM 1255 N N . GLY A 1 171 ? 7.105 -3.868 0.843 1.00 93.56 171 GLY A N 1
ATOM 1256 C CA . GLY A 1 171 ? 7.281 -2.964 1.964 1.00 93.56 171 GLY A CA 1
ATOM 1257 C C . GLY A 1 171 ? 6.049 -2.910 2.845 1.00 93.56 171 GLY A C 1
ATOM 1258 O O . GLY A 1 171 ? 4.969 -3.313 2.419 1.00 93.56 171 GLY A O 1
ATOM 1259 N N . ALA A 1 172 ? 6.222 -2.399 4.059 1.00 95.38 172 ALA A N 1
ATOM 1260 C CA . ALA A 1 172 ? 5.134 -2.018 4.946 1.00 95.38 172 ALA A CA 1
ATOM 1261 C C . ALA A 1 172 ? 5.343 -0.591 5.438 1.00 95.38 172 ALA A C 1
ATOM 1263 O O . ALA A 1 172 ? 6.473 -0.176 5.714 1.00 95.38 172 ALA A O 1
ATOM 1264 N N . TRP A 1 173 ? 4.236 0.117 5.591 1.00 96.44 173 TRP A N 1
ATOM 1265 C CA . TRP A 1 173 ? 4.173 1.497 6.024 1.00 96.44 173 TRP A CA 1
ATOM 1266 C C . TRP A 1 173 ? 3.240 1.630 7.225 1.00 96.44 173 TRP A C 1
ATOM 1268 O O . TRP A 1 173 ? 2.148 1.051 7.248 1.00 96.44 173 TRP A O 1
ATOM 1278 N N . ALA A 1 174 ? 3.689 2.385 8.221 1.00 95.94 174 ALA A N 1
ATOM 1279 C CA . ALA A 1 174 ? 2.857 2.870 9.311 1.00 95.94 174 ALA A CA 1
ATOM 1280 C C . ALA A 1 174 ? 1.942 3.998 8.804 1.00 95.94 174 ALA A C 1
ATOM 1282 O O . ALA A 1 174 ? 2.243 4.610 7.775 1.00 95.94 174 ALA A O 1
ATOM 1283 N N . PRO A 1 175 ? 0.825 4.286 9.488 1.00 93.62 175 PRO A N 1
ATOM 1284 C CA . PRO A 1 175 ? 0.036 5.470 9.174 1.00 93.62 175 PRO A CA 1
ATOM 1285 C C . PRO A 1 175 ? 0.879 6.750 9.288 1.00 93.62 175 PRO A C 1
ATOM 1287 O O . PRO A 1 175 ? 1.852 6.778 10.047 1.00 93.62 175 PRO A O 1
ATOM 1290 N N . PRO A 1 176 ? 0.503 7.830 8.582 1.00 90.25 176 PRO A N 1
ATOM 1291 C CA . PRO A 1 176 ? 1.089 9.144 8.817 1.00 90.25 176 PRO A CA 1
ATOM 1292 C C . PRO A 1 176 ? 0.995 9.526 10.302 1.00 90.25 176 PRO A C 1
ATOM 1294 O O . PRO A 1 176 ? -0.047 9.332 10.926 1.00 90.25 176 PRO A O 1
ATOM 1297 N N . ALA A 1 177 ? 2.069 10.090 10.863 1.00 83.81 177 ALA A N 1
ATOM 1298 C CA . ALA A 1 177 ? 2.111 10.478 12.278 1.00 83.81 177 ALA A CA 1
ATOM 1299 C C . ALA A 1 177 ? 1.053 11.535 12.645 1.00 83.81 177 ALA A C 1
ATOM 1301 O O . ALA A 1 177 ? 0.608 11.607 13.789 1.00 83.81 177 ALA A O 1
ATOM 1302 N N . ILE A 1 178 ? 0.659 12.354 11.669 1.00 78.94 178 ILE A N 1
ATOM 1303 C CA . ILE A 1 178 ? -0.383 13.370 11.787 1.00 78.94 178 ILE A CA 1
ATOM 1304 C C . ILE A 1 178 ? -1.404 13.077 10.696 1.00 78.94 178 ILE A C 1
ATOM 1306 O O . ILE A 1 178 ? -1.045 13.079 9.517 1.00 78.94 178 ILE A O 1
ATOM 1310 N N . ASP A 1 179 ? -2.661 12.843 11.074 1.00 74.94 179 ASP A N 1
ATOM 1311 C CA . ASP A 1 179 ? -3.753 12.826 10.105 1.00 74.94 179 ASP A CA 1
ATOM 1312 C C . ASP A 1 179 ? -4.125 14.280 9.745 1.00 74.94 179 ASP A C 1
ATOM 1314 O O . ASP A 1 179 ? -4.506 15.041 10.638 1.00 74.94 179 ASP A O 1
ATOM 1318 N N . PRO A 1 180 ? -4.025 14.697 8.466 1.00 75.12 180 PRO A N 1
ATOM 1319 C CA . PRO A 1 180 ? -4.471 16.021 8.028 1.00 75.12 180 PRO A CA 1
ATOM 1320 C C . PRO A 1 180 ? -5.966 16.292 8.246 1.00 75.12 180 PRO A C 1
ATOM 1322 O O . PRO A 1 180 ? -6.390 17.444 8.181 1.00 75.12 180 PRO A O 1
ATOM 1325 N N . ASP A 1 181 ? -6.773 15.244 8.419 1.00 76.94 181 ASP A N 1
ATOM 1326 C CA . ASP A 1 181 ? -8.226 15.307 8.470 1.00 76.94 181 ASP A CA 1
ATOM 1327 C C . ASP A 1 181 ? -8.742 14.889 9.858 1.00 76.94 181 ASP A C 1
ATOM 1329 O O . ASP A 1 181 ? -8.952 13.702 10.117 1.00 76.94 181 ASP A O 1
ATOM 1333 N N . PRO A 1 182 ? -8.973 15.847 10.775 1.00 73.06 182 PRO A N 1
ATOM 1334 C CA . PRO A 1 182 ? -9.385 15.540 12.142 1.00 73.06 182 PRO A CA 1
ATOM 1335 C C . PRO A 1 182 ? -10.810 14.976 12.236 1.00 73.06 182 PRO A C 1
ATOM 1337 O O . PRO A 1 182 ? -11.200 14.504 13.302 1.00 73.06 182 PRO A O 1
ATOM 1340 N N . ALA A 1 183 ? -11.606 15.043 11.161 1.00 77.06 183 ALA A N 1
ATOM 1341 C CA . ALA A 1 183 ? -12.960 14.497 11.146 1.00 77.06 183 ALA A CA 1
ATOM 1342 C C . ALA A 1 183 ? -12.976 12.966 11.018 1.00 77.06 183 ALA A C 1
ATOM 1344 O O . ALA A 1 183 ? -13.990 12.337 11.327 1.00 77.06 183 ALA A O 1
ATOM 1345 N N . ARG A 1 184 ? -11.862 12.363 10.585 1.00 74.31 184 ARG A N 1
ATOM 1346 C CA . ARG A 1 184 ? -11.780 10.924 10.366 1.00 74.31 184 ARG A CA 1
ATOM 1347 C C . ARG A 1 184 ? -11.558 10.151 11.662 1.00 74.31 184 ARG A C 1
ATOM 1349 O O . ARG A 1 184 ? -10.635 10.469 12.417 1.00 74.31 184 ARG A O 1
ATOM 1356 N N . PRO A 1 185 ? -12.327 9.073 11.899 1.00 73.88 185 PRO A N 1
ATOM 1357 C CA . PRO A 1 185 ? -12.035 8.148 12.981 1.00 73.88 185 PRO A CA 1
ATOM 1358 C C . PRO A 1 185 ? -10.627 7.568 12.815 1.00 73.88 185 PRO A C 1
ATOM 1360 O O . PRO A 1 185 ? -10.328 6.882 11.833 1.00 73.88 185 PRO A O 1
ATOM 1363 N N . SER A 1 186 ? -9.765 7.838 13.792 1.00 76.31 186 SER A N 1
ATOM 1364 C CA . SER A 1 186 ? -8.432 7.256 13.889 1.00 76.31 186 SER A CA 1
ATOM 1365 C C . SER A 1 186 ? -8.178 6.774 15.312 1.00 76.31 186 SER A C 1
ATOM 1367 O O . SER A 1 186 ? -8.628 7.361 16.297 1.00 76.31 186 SER A O 1
ATOM 1369 N N . VAL A 1 187 ? -7.462 5.661 15.411 1.00 80.88 187 VAL A N 1
ATOM 1370 C CA . VAL A 1 187 ? -6.869 5.187 16.661 1.00 80.88 187 VAL A CA 1
ATOM 1371 C C . VAL A 1 187 ? -5.396 5.573 16.610 1.00 80.88 187 VAL A C 1
ATOM 1373 O O . VAL A 1 187 ? -4.780 5.488 15.550 1.00 80.88 187 VAL A O 1
ATOM 1376 N N . ALA A 1 188 ? -4.812 6.011 17.727 1.00 84.44 188 ALA A N 1
ATOM 1377 C CA . ALA A 1 188 ? -3.398 6.380 17.763 1.00 84.44 188 ALA A CA 1
ATOM 1378 C C . ALA A 1 188 ? -2.519 5.230 17.231 1.00 84.44 188 ALA A C 1
ATOM 1380 O O . ALA A 1 188 ? -2.614 4.093 17.700 1.00 84.44 188 ALA A O 1
ATOM 1381 N N . GLY A 1 189 ? -1.686 5.523 16.227 1.00 88.94 189 GLY A N 1
ATOM 1382 C CA . GLY A 1 189 ? -0.863 4.515 15.550 1.00 88.94 189 GLY A CA 1
ATOM 1383 C C . GLY A 1 189 ? -1.633 3.575 14.611 1.00 88.94 189 GLY A C 1
ATOM 1384 O O . GLY A 1 189 ? -1.102 2.530 14.245 1.00 88.94 189 GLY A O 1
ATOM 1385 N N . SER A 1 190 ? -2.863 3.924 14.218 1.00 93.94 190 SER A N 1
ATOM 1386 C CA . SER A 1 190 ? -3.662 3.224 13.206 1.00 93.94 190 SER A CA 1
ATOM 1387 C C . SER A 1 190 ? -3.830 4.068 11.948 1.00 93.94 190 SER A C 1
ATOM 1389 O O . SER A 1 190 ? -3.987 5.285 12.016 1.00 93.94 190 SER A O 1
ATOM 1391 N N . TRP A 1 191 ? -3.884 3.407 10.796 1.00 95.19 191 TRP A N 1
ATOM 1392 C CA . TRP A 1 191 ? -4.476 3.967 9.588 1.00 95.19 191 TRP A CA 1
ATOM 1393 C C . TRP A 1 191 ? -5.914 4.385 9.900 1.00 95.19 191 TRP A C 1
ATOM 1395 O O . TRP A 1 191 ? -6.647 3.636 10.551 1.00 95.19 191 TRP A O 1
ATOM 1405 N N . ALA A 1 192 ? -6.287 5.597 9.491 1.00 94.19 192 ALA A N 1
ATOM 1406 C CA . ALA A 1 192 ? -7.650 6.090 9.627 1.00 94.19 192 ALA A CA 1
ATOM 1407 C C . ALA A 1 192 ? -8.602 5.306 8.715 1.00 94.19 192 ALA A C 1
ATOM 1409 O O . ALA A 1 192 ? -8.189 4.752 7.692 1.00 94.19 192 ALA A O 1
ATOM 1410 N N . SER A 1 193 ? -9.886 5.278 9.069 1.00 93.75 193 SER A N 1
ATOM 1411 C CA . SER A 1 193 ? -10.904 4.717 8.179 1.00 93.75 193 SER A CA 1
ATOM 1412 C C . SER A 1 193 ? -10.915 5.459 6.836 1.00 93.75 193 SER A C 1
ATOM 1414 O O . SER A 1 193 ? -10.756 6.681 6.778 1.00 93.75 193 SER A O 1
ATOM 1416 N N . GLY A 1 194 ? -11.079 4.723 5.734 1.00 94.69 194 GLY A N 1
ATOM 1417 C CA . GLY A 1 194 ? -11.122 5.315 4.398 1.00 94.69 194 GLY A CA 1
ATOM 1418 C C . GLY A 1 194 ? -10.613 4.411 3.281 1.00 94.69 194 GLY A C 1
ATOM 1419 O O . GLY A 1 194 ? -10.404 3.214 3.450 1.00 94.69 194 GLY A O 1
ATOM 1420 N N . THR A 1 195 ? -10.422 4.996 2.097 1.00 96.06 195 THR A N 1
ATOM 1421 C CA . THR A 1 195 ? -9.877 4.290 0.929 1.00 96.06 195 THR A CA 1
ATOM 1422 C C . THR A 1 195 ? -8.478 4.788 0.609 1.00 96.06 195 THR A C 1
ATOM 1424 O O . THR A 1 195 ? -8.263 5.989 0.422 1.00 96.06 195 THR A O 1
ATOM 1427 N N . TYR A 1 196 ? -7.560 3.840 0.471 1.00 97.56 196 TYR A N 1
ATOM 1428 C CA . TYR A 1 196 ? -6.170 4.050 0.102 1.00 97.56 196 TYR A CA 1
ATOM 1429 C C . TYR A 1 196 ? -5.875 3.341 -1.213 1.00 97.56 196 TYR A C 1
ATOM 1431 O O . TYR A 1 196 ? -6.411 2.265 -1.469 1.00 97.56 196 TYR A O 1
ATOM 1439 N N . VAL A 1 197 ? -5.036 3.928 -2.058 1.00 97.94 197 VAL A N 1
ATOM 1440 C CA . VAL A 1 197 ? -4.631 3.337 -3.337 1.00 97.94 197 VAL A CA 1
ATOM 1441 C C . VAL A 1 197 ? -3.123 3.372 -3.452 1.00 97.94 197 VAL A C 1
ATOM 1443 O O . VAL A 1 197 ? -2.503 4.420 -3.314 1.00 97.94 197 VAL A O 1
ATOM 1446 N N . PHE A 1 198 ? -2.543 2.213 -3.723 1.00 98.19 198 PHE A N 1
ATOM 1447 C CA . PHE A 1 198 ? -1.120 2.038 -3.931 1.00 98.19 198 PHE A CA 1
ATOM 1448 C C . PHE A 1 198 ? -0.845 2.025 -5.428 1.00 98.19 198 PHE A C 1
ATOM 1450 O O . PHE A 1 198 ? -1.460 1.263 -6.180 1.00 98.19 198 PHE A O 1
ATOM 1457 N N . ARG A 1 199 ? 0.120 2.841 -5.839 1.00 97.88 199 ARG A N 1
ATOM 1458 C CA . ARG A 1 199 ? 0.721 2.810 -7.166 1.00 97.88 199 ARG A CA 1
ATOM 1459 C C . ARG A 1 199 ? 2.172 2.398 -7.026 1.00 97.88 199 ARG A C 1
ATOM 1461 O O . ARG A 1 199 ? 2.956 3.093 -6.388 1.00 97.88 199 ARG A O 1
ATOM 1468 N N . ILE A 1 200 ? 2.533 1.305 -7.677 1.00 97.25 200 ILE A N 1
ATOM 1469 C CA . ILE A 1 200 ? 3.923 0.884 -7.842 1.00 97.25 200 ILE A CA 1
ATOM 1470 C C . ILE A 1 200 ? 4.293 1.189 -9.284 1.00 97.25 200 ILE A C 1
ATOM 1472 O O . ILE A 1 200 ? 3.566 0.800 -10.200 1.00 97.25 200 ILE A O 1
ATOM 1476 N N . GLN A 1 201 ? 5.389 1.906 -9.499 1.00 97.06 201 GLN A N 1
ATOM 1477 C CA . GLN A 1 201 ? 5.808 2.328 -10.830 1.00 97.06 201 GLN A CA 1
ATOM 1478 C C . GLN A 1 201 ? 7.304 2.113 -11.018 1.00 97.06 201 GLN A C 1
ATOM 1480 O O . GLN A 1 201 ? 8.096 2.424 -10.135 1.00 97.06 201 GLN A O 1
ATOM 1485 N N . GLY A 1 202 ? 7.696 1.593 -12.178 1.00 95.44 202 GLY A N 1
ATOM 1486 C CA . GLY A 1 202 ? 9.097 1.503 -12.566 1.00 95.44 202 GLY A CA 1
ATOM 1487 C C . GLY A 1 202 ? 9.706 2.881 -12.842 1.00 95.44 202 GLY A C 1
ATOM 1488 O O . GLY A 1 202 ? 9.086 3.733 -13.479 1.00 95.44 202 GLY A O 1
ATOM 1489 N N . VAL A 1 203 ? 10.932 3.104 -12.373 1.00 94.44 203 VAL A N 1
ATOM 1490 C CA . VAL A 1 203 ? 11.669 4.365 -12.540 1.00 94.44 203 VAL A CA 1
ATOM 1491 C C . VAL A 1 203 ? 12.804 4.164 -13.541 1.00 94.44 203 VAL A C 1
ATOM 1493 O O . VAL A 1 203 ? 13.546 3.188 -13.472 1.00 94.44 203 VAL A O 1
ATOM 1496 N N . GLY A 1 204 ? 12.964 5.111 -14.465 1.00 93.94 204 GLY A N 1
ATOM 1497 C CA . GLY A 1 204 ? 13.979 5.052 -15.519 1.00 93.94 204 GLY A CA 1
ATOM 1498 C C . GLY A 1 204 ? 13.461 4.456 -16.830 1.00 93.94 204 GLY A C 1
ATOM 1499 O O . GLY A 1 204 ? 12.375 3.884 -16.901 1.00 93.94 204 GLY A O 1
ATOM 1500 N N . ARG A 1 205 ? 14.242 4.623 -17.905 1.00 92.31 205 ARG A N 1
ATOM 1501 C CA . ARG A 1 205 ? 13.815 4.271 -19.274 1.00 92.31 205 ARG A CA 1
ATOM 1502 C C . ARG A 1 205 ? 13.519 2.784 -19.447 1.00 92.31 205 ARG A C 1
ATOM 1504 O O . ARG A 1 205 ? 12.547 2.439 -20.104 1.00 92.31 205 ARG A O 1
ATOM 1511 N N . GLU A 1 206 ? 14.315 1.924 -18.820 1.00 90.25 206 GLU A N 1
ATOM 1512 C CA . GLU A 1 206 ? 14.171 0.464 -18.907 1.00 90.25 206 GLU A CA 1
ATOM 15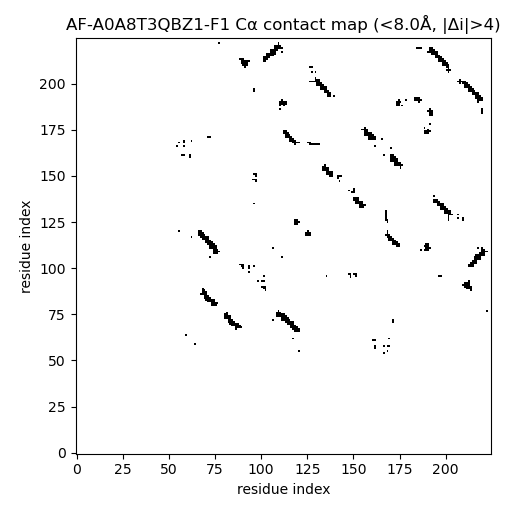13 C C . GLU A 1 206 ? 12.927 -0.058 -18.174 1.00 90.25 206 GLU A C 1
ATOM 1515 O O . GLU A 1 206 ? 12.495 -1.182 -18.397 1.00 90.25 206 GLU A O 1
ATOM 1520 N N . SER A 1 207 ? 12.344 0.760 -17.295 1.00 92.25 207 SER A N 1
ATOM 1521 C CA . SER A 1 207 ? 11.246 0.383 -16.400 1.00 92.25 207 SER A CA 1
ATOM 1522 C C . SER A 1 207 ? 9.968 1.195 -16.635 1.00 92.25 207 SER A C 1
ATOM 1524 O O . SER A 1 207 ? 8.982 0.999 -15.930 1.00 92.25 207 SER A O 1
ATOM 1526 N N . ALA A 1 208 ? 9.957 2.090 -17.631 1.00 88.56 208 ALA A N 1
ATOM 1527 C CA . ALA A 1 208 ? 8.889 3.069 -17.848 1.00 88.56 208 ALA A CA 1
ATOM 1528 C C . ALA A 1 208 ? 7.507 2.450 -18.138 1.00 88.56 208 ALA A C 1
ATOM 1530 O O . ALA A 1 208 ? 6.490 3.105 -17.931 1.00 88.56 208 ALA A O 1
ATOM 1531 N N . GLY A 1 209 ? 7.462 1.196 -18.599 1.00 93.31 209 GLY A N 1
ATOM 1532 C CA . GLY A 1 209 ? 6.217 0.466 -18.852 1.00 93.31 209 GLY A CA 1
ATOM 1533 C C . GLY A 1 209 ? 5.641 -0.258 -17.633 1.00 93.31 209 GLY A C 1
ATOM 1534 O O . GLY A 1 209 ? 4.521 -0.755 -17.701 1.00 93.31 209 GLY A O 1
ATOM 1535 N N . PHE A 1 210 ? 6.378 -0.346 -16.522 1.00 97.06 210 PHE A N 1
ATOM 1536 C CA . PHE A 1 210 ? 5.913 -1.081 -15.352 1.00 97.06 210 PHE A CA 1
ATOM 1537 C C . PHE A 1 210 ? 5.034 -0.199 -14.466 1.00 97.06 210 PHE A C 1
ATOM 1539 O O . PHE A 1 210 ? 5.499 0.792 -13.897 1.00 97.06 210 PHE A O 1
ATOM 1546 N N . SER A 1 211 ? 3.778 -0.598 -14.281 1.00 97.44 211 SER A N 1
ATOM 1547 C CA . SER A 1 211 ? 2.916 -0.037 -13.248 1.00 97.44 211 SER A CA 1
ATOM 1548 C C . SER A 1 211 ? 1.991 -1.104 -12.670 1.00 97.44 211 SER A C 1
ATOM 1550 O O . SER A 1 211 ? 1.611 -2.049 -13.358 1.00 97.44 211 SER A O 1
ATOM 1552 N N . ARG A 1 212 ? 1.681 -1.002 -11.377 1.00 98.12 212 ARG A N 1
ATOM 1553 C CA . ARG A 1 212 ? 0.737 -1.877 -10.678 1.00 98.12 212 ARG A CA 1
ATOM 1554 C C . ARG A 1 212 ? -0.100 -1.050 -9.711 1.00 98.12 212 ARG A C 1
ATOM 1556 O O . ARG A 1 212 ? 0.450 -0.250 -8.954 1.00 98.12 212 ARG A O 1
ATOM 1563 N N . TRP A 1 213 ? -1.412 -1.269 -9.740 1.00 98.38 213 TRP A N 1
ATOM 1564 C CA . TRP A 1 213 ? -2.386 -0.539 -8.930 1.00 98.38 213 TRP A CA 1
ATOM 1565 C C . TRP A 1 213 ? -3.289 -1.483 -8.145 1.00 98.38 213 TRP A C 1
ATOM 1567 O O . TRP A 1 213 ? -3.841 -2.438 -8.698 1.00 98.38 213 TRP A O 1
ATOM 1577 N N . PHE A 1 214 ? -3.480 -1.184 -6.865 1.00 98.62 214 PHE A N 1
ATOM 1578 C CA . PHE A 1 214 ? -4.467 -1.834 -6.005 1.00 98.62 214 PHE A CA 1
ATOM 1579 C C . PHE A 1 214 ? -4.917 -0.868 -4.905 1.00 98.62 214 PHE A C 1
ATOM 1581 O O . PHE A 1 214 ? -4.218 0.089 -4.577 1.00 98.62 214 PHE A O 1
ATOM 1588 N N . GLY A 1 215 ? -6.093 -1.110 -4.338 1.00 98.06 215 GLY A N 1
ATOM 1589 C CA . GLY A 1 215 ? -6.664 -0.307 -3.267 1.00 98.06 215 GLY A CA 1
ATOM 1590 C C . GLY A 1 215 ? -6.931 -1.106 -2.000 1.00 98.06 215 GLY A C 1
ATOM 1591 O O . GLY A 1 215 ? -7.118 -2.323 -2.034 1.00 98.06 215 GLY A O 1
ATOM 1592 N N . VAL A 1 216 ? -6.993 -0.397 -0.880 1.00 98.31 216 VAL A N 1
ATOM 1593 C CA . VAL A 1 216 ? -7.348 -0.925 0.434 1.00 98.31 216 VAL A CA 1
ATOM 1594 C C . VAL A 1 216 ? -8.441 -0.042 1.028 1.00 98.31 216 VAL A C 1
ATOM 1596 O O . VAL A 1 216 ? -8.275 1.173 1.126 1.00 98.31 216 VAL A O 1
ATOM 1599 N N . SER A 1 217 ? -9.560 -0.645 1.406 1.00 97.44 217 SER A N 1
ATOM 1600 C CA . SER A 1 217 ? -10.580 -0.022 2.244 1.00 97.44 217 SER A CA 1
ATOM 1601 C C . SER A 1 217 ? -10.265 -0.361 3.694 1.00 97.44 217 SER A C 1
ATOM 1603 O O . SER A 1 217 ? -10.303 -1.528 4.074 1.00 97.44 217 SER A O 1
ATOM 1605 N N . VAL A 1 218 ? -9.916 0.649 4.482 1.00 96.69 218 VAL A N 1
ATOM 1606 C CA . VAL A 1 218 ? -9.651 0.518 5.914 1.00 96.69 218 VAL A CA 1
ATOM 1607 C C . VAL A 1 218 ? -10.928 0.842 6.673 1.00 96.69 218 VAL A C 1
ATOM 1609 O O . VAL A 1 218 ? -11.510 1.912 6.486 1.00 96.69 218 VAL A O 1
ATOM 1612 N N . GLU A 1 219 ? -11.342 -0.077 7.536 1.00 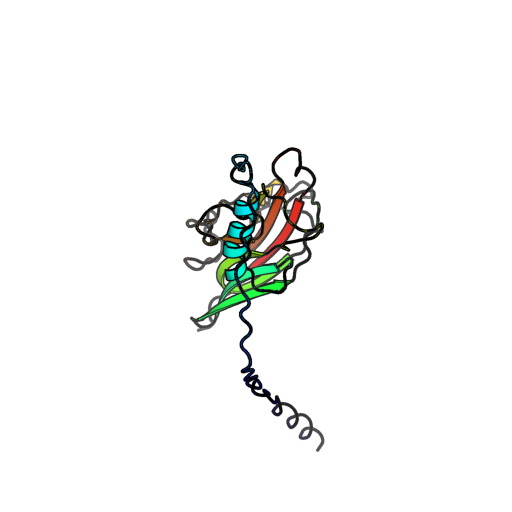95.00 219 GLU A N 1
ATOM 1613 C CA . GLU A 1 219 ? -12.512 0.071 8.399 1.00 95.00 219 GLU A CA 1
ATOM 1614 C C . GLU A 1 219 ? -12.076 -0.133 9.851 1.00 95.00 219 GLU A C 1
ATOM 1616 O O . GLU A 1 219 ? -11.876 -1.259 10.306 1.00 95.00 219 GLU A O 1
ATOM 1621 N N . VAL A 1 220 ? -11.891 0.967 10.582 1.00 92.69 220 VAL A N 1
ATOM 1622 C CA . VAL A 1 220 ? -11.538 0.927 12.004 1.00 92.69 220 VAL A CA 1
ATOM 1623 C C . VAL A 1 220 ? -12.799 1.058 12.848 1.00 92.69 220 VAL A C 1
ATOM 1625 O O . VAL A 1 220 ? -13.469 2.091 12.814 1.00 92.69 220 VAL A O 1
ATOM 1628 N N . ALA A 1 221 ? -13.108 0.017 13.620 1.00 89.00 221 ALA A N 1
ATOM 1629 C CA . ALA A 1 221 ? -14.242 -0.013 14.539 1.00 89.00 221 ALA A CA 1
ATOM 1630 C C . ALA A 1 221 ? -13.756 -0.279 15.976 1.00 89.00 221 ALA A C 1
ATOM 1632 O O . ALA A 1 221 ? -13.104 -1.300 16.212 1.00 89.00 221 ALA A O 1
ATOM 1633 N N . PRO A 1 222 ? -14.064 0.596 16.952 1.00 78.06 222 PRO A N 1
ATOM 1634 C CA . PRO A 1 222 ? -13.735 0.339 18.350 1.00 78.06 222 PRO A CA 1
ATOM 1635 C C . PRO A 1 222 ? -14.356 -0.973 18.842 1.00 78.06 222 PRO A C 1
ATOM 1637 O O . PRO A 1 222 ? -15.426 -1.374 18.377 1.00 78.06 222 PRO A O 1
ATOM 1640 N N . LEU A 1 223 ? -13.717 -1.615 19.824 1.00 75.56 223 LEU A N 1
ATOM 1641 C CA . LEU A 1 223 ? -14.366 -2.680 20.587 1.00 75.56 223 LEU A CA 1
ATOM 1642 C C . LEU A 1 223 ? -15.673 -2.149 21.176 1.00 75.56 223 LEU A C 1
ATOM 1644 O O . LEU A 1 223 ? -15.680 -1.099 21.823 1.00 75.56 223 LEU A O 1
ATOM 1648 N N . ALA A 1 224 ? -16.765 -2.880 20.953 1.00 74.44 224 ALA A N 1
ATOM 1649 C CA . ALA A 1 224 ? -17.963 -2.672 21.746 1.00 74.44 224 ALA A CA 1
ATOM 1650 C C . ALA A 1 224 ? -17.598 -2.909 23.230 1.00 74.44 224 ALA A C 1
ATOM 1652 O O . ALA A 1 224 ? -16.870 -3.871 23.501 1.00 74.44 224 ALA A O 1
ATOM 1653 N N . PRO A 1 225 ? -18.023 -2.019 24.144 1.00 67.50 225 PRO A N 1
ATOM 1654 C CA . PRO A 1 225 ? -17.716 -2.121 25.569 1.00 67.50 225 PRO A CA 1
ATOM 1655 C C . PRO A 1 225 ? -18.296 -3.381 26.221 1.00 67.50 225 PRO A C 1
ATOM 1657 O O . PRO A 1 225 ? -19.312 -3.910 25.710 1.00 67.50 225 PRO A O 1
#

Radius of gyration: 24.64 Å; Cα contacts (8 Å, |Δi|>4): 379; chains: 1; bounding box: 85×59×45 Å

Secondary structure (DSSP, 8-state):
--SSSGGGSSS-----PPP----------------------------THHHHHHHHHHHHTTSPSSPS-EEEEEEEETTEEEEEEEE---BS--SSTT-TTS-EEEEEESEEEEEEEE--SSSTTSPPSSEEEEEEEE-TT----TTGGGGEEEE-PPEEESSSS--TTEEEEPPPSS-S-TTS---TTSPPSEEEEEEEEE-SGGGTT-EEEEEEEEEE-PPP-